Protein AF-A0A2K8NZ29-F1 (afdb_monomer)

Sequence (251 aa):
MYYEKIKKEIEILIDENKNYEALELISEELKMPYIPQEFENFLKLNKKKITKELELNNKVESKLDVEDIKNILLNPVDVWMQIFVIKSLENMNARNLIPEISNFLSNENVFPENKTFMLLMLSEQNIDFQFNVEKFGKNFKINPIDIKINNFEKIIESIKTITENTIGNDNPSLANVCLEYLTTYVLAIFPKFINDSQINSLIAAGITKANIAYGNNAKLENLQQVIKFDLDLAINFFNELDFLKFGETYD

Foldseek 3Di:
DVLVVLLVVLVVCVVVVVLVVSLVSLVVVVPDPDDDPVSVVSSVVSNVVSVVVVVVCVVVDVVQPPVNLLVCLQPVQDQVSLQVSLVVCLPPDCVVVVVSVLNNQAPPNHQLLSNLSNLQSCLVNVQQDWHWGDAPNDIDIDGSVVQPVVQLVVLLVVLLVVLCVQCCVPDVPLSVQLSVLLVLVSSRPPPDDDDPQLSQLLSLLSSQVSCVVVVHPDDSVVCCVRTPHDPVSSVVNNVVSVCRVDPDDDD

InterPro domains:
  IPR024503 Protein of unknown function DUF3196 [PF11428] (2-209)

pLDDT: mean 85.99, std 13.75, range [28.34, 98.12]

Solvent-accessible surface area (backbone atoms only — not comparable to full-atom values): 13991 Å² total; per-residue (Å²): 113,68,67,61,50,53,53,52,50,41,50,51,27,50,75,71,67,37,52,65,63,30,47,48,55,43,52,56,59,69,67,48,96,78,69,59,69,71,56,51,49,50,42,55,50,48,46,53,48,50,51,49,49,52,52,50,38,62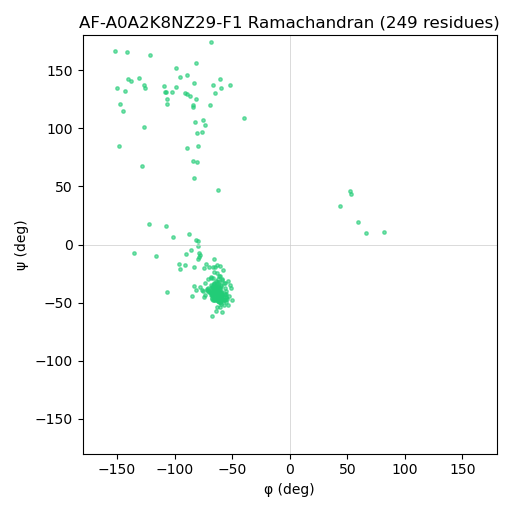,73,76,32,86,79,57,54,76,63,54,46,43,51,40,32,68,57,42,80,48,70,67,60,48,54,51,49,47,62,54,40,74,82,46,75,57,81,83,41,49,73,33,51,37,44,37,29,47,34,86,73,42,54,41,44,58,45,37,54,44,44,50,52,36,28,76,68,60,40,86,51,82,38,54,34,42,46,96,96,40,77,48,77,50,39,27,64,75,59,59,59,74,61,53,53,50,48,55,50,49,54,50,55,52,42,41,75,71,37,26,85,86,36,51,69,52,31,52,49,14,49,49,55,47,49,52,49,53,33,42,53,49,92,59,77,80,53,80,89,46,48,48,12,44,49,48,20,25,48,31,51,30,33,43,76,73,72,40,96,60,56,63,77,66,43,57,82,80,46,81,58,53,63,71,59,14,52,52,40,40,57,56,58,55,62,71,79,42,91,66,76,81,128

Nearest PDB structures (foldseek):
  7lbm-assembly1_O  TM=7.528E-01  e=9.095E-01  Homo sapiens
  5wh1-assembly1_A  TM=7.578E-01  e=1.050E+00  Homo sapiens
  8s52-assembly1_M  TM=6.920E-01  e=1.156E+00  Homo sapiens
  5iy7-assembly1_M  TM=5.852E-01  e=1.050E+00  Homo sapiens
  8iuh-assembly1_V  TM=6.076E-01  e=3.015E+00  Homo sapiens

Radius of gyration: 20.27 Å; Cα contacts (8 Å, |Δi|>4): 242; chains: 1; bounding box: 51×37×54 Å

Secondary structure (DSSP, 8-state):
-HHHHHHHHHHHHHHTT-HHHHHHHHHHHHTSS---HHHHHHHHHHHHHHHHHHHHHHHH---S-HHHHHHHHHS---HHHHHHHHHHHHTS-GGGGHHHHHHHHH-TTS-HHHHHHHHHHHHHTT----EEEEETTEEEEE-GGG--HHHHHHHHHHHHHHHIIIIITT-HHHHHHHHHHHHHHHHHHTTSPPPHHHHHHHHHHHHHHHHHHTT----HHHHTTTS---HHHHHHHHHHHHTTT------

Structure (mmCIF, N/CA/C/O backbone):
data_AF-A0A2K8NZ29-F1
#
_entry.id   AF-A0A2K8NZ29-F1
#
loop_
_atom_site.group_PDB
_atom_site.id
_atom_site.type_symbol
_atom_site.label_atom_id
_atom_site.label_alt_id
_atom_site.label_comp_id
_atom_site.label_asym_id
_atom_site.label_entity_id
_atom_site.label_seq_id
_atom_site.pdbx_PDB_ins_code
_atom_site.Cartn_x
_atom_site.Cartn_y
_atom_site.Cartn_z
_atom_site.occupancy
_atom_site.B_iso_or_equiv
_atom_site.auth_seq_id
_atom_site.auth_comp_id
_atom_site.auth_asym_id
_atom_site.auth_atom_id
_atom_site.pdbx_PDB_model_num
ATOM 1 N N . MET A 1 1 ? 30.312 21.306 3.082 1.00 73.31 1 MET A N 1
ATOM 2 C CA . MET A 1 1 ? 29.190 22.247 2.858 1.00 73.31 1 MET A CA 1
ATOM 3 C C . MET A 1 1 ? 27.851 21.523 2.738 1.00 73.31 1 MET A C 1
ATOM 5 O O . MET A 1 1 ? 26.967 21.891 3.489 1.00 73.31 1 MET A O 1
ATOM 9 N N . TYR A 1 2 ? 27.702 20.488 1.896 1.00 88.25 2 TYR A N 1
ATOM 10 C CA . TYR A 1 2 ? 26.456 19.696 1.818 1.00 88.25 2 TYR A CA 1
ATOM 11 C C . TYR A 1 2 ? 26.178 18.871 3.090 1.00 88.25 2 TYR A C 1
ATOM 13 O O . TYR A 1 2 ? 25.225 19.157 3.800 1.00 88.25 2 TYR A O 1
ATOM 21 N N . TYR A 1 3 ? 27.066 17.933 3.448 1.00 90.69 3 TYR A N 1
ATOM 22 C CA . TYR A 1 3 ? 26.852 17.048 4.606 1.00 90.69 3 TYR A CA 1
ATOM 23 C C . TYR A 1 3 ? 26.702 17.796 5.932 1.00 90.69 3 TYR A C 1
ATOM 25 O O . TYR A 1 3 ? 25.894 17.417 6.762 1.00 90.69 3 TYR A O 1
ATOM 33 N N . GLU A 1 4 ? 27.430 18.897 6.117 1.00 90.19 4 GLU A N 1
ATOM 34 C CA . GLU A 1 4 ? 27.292 19.747 7.308 1.00 90.19 4 GLU A CA 1
ATOM 35 C C . GLU A 1 4 ? 25.921 20.431 7.389 1.00 90.19 4 GLU A C 1
ATOM 37 O O . GLU A 1 4 ? 25.389 20.607 8.480 1.00 90.19 4 GLU A O 1
ATOM 42 N N . LYS A 1 5 ? 25.317 20.778 6.244 1.00 93.81 5 LYS A N 1
ATOM 43 C CA . LYS A 1 5 ? 23.950 21.305 6.208 1.00 93.81 5 LYS A CA 1
ATOM 44 C C . LYS A 1 5 ? 22.954 20.227 6.638 1.00 93.81 5 LYS A C 1
ATOM 46 O O . LYS A 1 5 ? 22.141 20.492 7.513 1.00 93.81 5 LYS A O 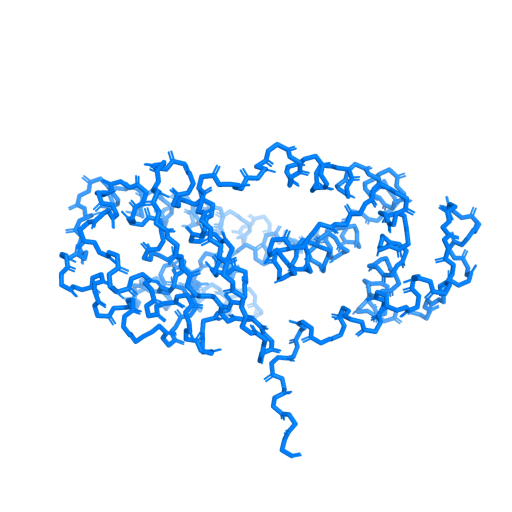1
ATOM 51 N N . ILE A 1 6 ? 23.079 19.022 6.080 1.00 94.44 6 ILE A N 1
ATOM 52 C CA . ILE A 1 6 ? 22.200 17.892 6.402 1.00 94.44 6 ILE A CA 1
ATOM 53 C C . ILE A 1 6 ? 22.350 17.461 7.864 1.00 94.44 6 ILE A C 1
ATOM 55 O O . ILE A 1 6 ? 21.352 17.242 8.538 1.00 94.44 6 ILE A O 1
ATOM 59 N N . LYS A 1 7 ? 23.578 17.405 8.400 1.00 95.12 7 LYS A N 1
ATOM 60 C CA . LYS A 1 7 ? 23.810 17.148 9.832 1.00 95.12 7 LYS A CA 1
ATOM 61 C C . LYS A 1 7 ? 23.054 18.145 10.701 1.00 95.12 7 LYS A C 1
ATOM 63 O O . LYS A 1 7 ? 22.335 17.729 11.599 1.00 95.12 7 LYS A O 1
ATOM 68 N N . LYS A 1 8 ? 23.184 19.440 10.398 1.00 95.31 8 LYS A N 1
ATOM 69 C CA . LYS A 1 8 ? 22.510 20.501 11.148 1.00 95.31 8 LYS A CA 1
ATOM 70 C C . LYS A 1 8 ? 20.988 20.398 11.045 1.00 95.31 8 LYS A C 1
ATOM 72 O O . LYS A 1 8 ? 20.297 20.661 12.015 1.00 95.31 8 LYS A O 1
ATOM 77 N N . GLU A 1 9 ? 20.469 20.033 9.881 1.00 95.56 9 GLU A N 1
ATOM 78 C CA . GLU A 1 9 ? 19.035 19.830 9.667 1.00 95.56 9 GLU A CA 1
ATOM 79 C C . GLU A 1 9 ? 18.510 18.638 10.473 1.00 95.56 9 GLU A C 1
ATOM 81 O O . GLU A 1 9 ? 17.527 18.779 11.191 1.00 95.56 9 GLU A O 1
ATOM 86 N N . ILE A 1 10 ? 19.229 17.512 10.465 1.00 94.19 10 ILE A N 1
ATOM 87 C CA . ILE A 1 10 ? 18.931 16.354 11.317 1.00 94.19 10 ILE A CA 1
ATOM 88 C C . ILE A 1 10 ? 18.966 16.743 12.799 1.00 94.19 10 ILE A C 1
ATOM 90 O O . ILE A 1 10 ? 18.074 16.361 13.546 1.00 94.19 10 ILE A O 1
ATOM 94 N N . GLU A 1 11 ? 19.971 17.505 13.234 1.00 94.88 11 GLU A N 1
ATOM 95 C CA . GLU A 1 11 ? 20.071 17.988 14.616 1.00 94.88 11 GLU A CA 1
ATOM 96 C C . GLU A 1 11 ? 18.888 18.889 14.991 1.00 94.88 11 GLU A C 1
ATOM 98 O O . GLU A 1 11 ? 18.288 18.672 16.036 1.00 94.88 11 GLU A O 1
ATOM 103 N N . ILE A 1 12 ? 18.493 19.824 14.118 1.00 93.69 12 ILE A N 1
ATOM 104 C CA . ILE A 1 12 ? 17.309 20.673 14.325 1.00 93.69 12 ILE A CA 1
ATOM 105 C C . ILE A 1 12 ? 16.044 19.819 14.443 1.00 93.69 12 ILE A C 1
ATOM 107 O O . ILE A 1 12 ? 15.262 20.021 15.364 1.00 93.69 12 ILE A O 1
ATOM 111 N N . LEU A 1 13 ? 15.847 18.848 13.547 1.00 87.81 13 LEU A N 1
ATOM 112 C CA . LEU A 1 13 ? 14.678 17.966 13.587 1.00 87.81 13 LEU A CA 1
ATOM 113 C C . LEU A 1 13 ? 14.640 17.138 14.879 1.00 87.81 13 LEU A C 1
ATOM 115 O O . LEU A 1 13 ? 13.576 16.985 15.475 1.00 87.81 13 LEU A O 1
ATOM 119 N N . ILE A 1 14 ? 15.790 16.643 15.346 1.00 86.81 14 ILE A N 1
ATOM 120 C CA . ILE A 1 14 ? 15.898 15.936 16.630 1.00 86.81 14 ILE A CA 1
ATOM 121 C C . ILE A 1 14 ? 15.5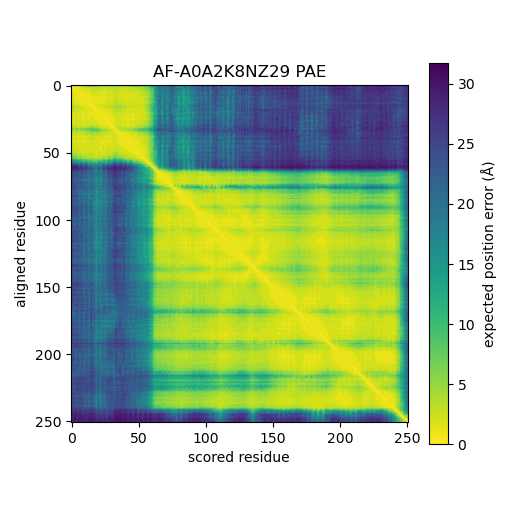70 16.882 17.794 1.00 86.81 14 ILE A C 1
ATOM 123 O O . ILE A 1 14 ? 14.776 16.521 18.661 1.00 86.81 14 ILE A O 1
ATOM 127 N N . ASP A 1 15 ? 16.136 18.090 17.809 1.00 87.69 15 ASP A N 1
ATOM 128 C CA . ASP A 1 15 ? 15.912 19.087 18.863 1.00 87.69 15 ASP A CA 1
ATOM 129 C C . ASP A 1 15 ? 14.445 19.563 18.909 1.00 87.69 15 ASP A C 1
ATOM 131 O O . ASP A 1 15 ? 13.911 19.854 19.981 1.00 87.69 15 ASP A O 1
ATOM 135 N N . GLU A 1 16 ? 13.763 19.588 17.761 1.00 83.31 16 GLU A N 1
ATOM 136 C CA . GLU A 1 16 ? 12.330 19.881 17.626 1.00 83.31 16 GLU A CA 1
ATOM 137 C C . GLU A 1 16 ? 11.418 18.669 17.918 1.00 83.31 16 GLU A C 1
ATOM 139 O O . GLU A 1 16 ? 10.200 18.775 17.781 1.00 83.31 16 GLU A O 1
ATOM 144 N N . ASN A 1 17 ? 11.967 17.521 18.340 1.00 77.19 17 ASN A N 1
ATOM 145 C CA . ASN A 1 17 ? 11.260 16.240 18.521 1.00 77.19 17 ASN A CA 1
ATOM 146 C C . ASN A 1 17 ? 10.580 15.684 17.250 1.00 77.19 17 ASN A C 1
ATOM 148 O O . ASN A 1 17 ? 9.734 14.790 17.329 1.00 77.19 17 ASN A O 1
ATOM 152 N N . LYS A 1 18 ? 10.981 16.135 16.060 1.00 76.19 18 LYS A N 1
ATOM 153 C CA . LYS A 1 18 ? 10.521 15.632 14.754 1.00 76.19 18 LYS A CA 1
ATOM 154 C C . LYS A 1 18 ? 11.301 14.386 14.342 1.00 76.19 18 LYS A C 1
ATOM 156 O O . LYS A 1 18 ? 11.943 14.305 13.296 1.00 76.19 18 LYS A O 1
ATOM 161 N N . ASN A 1 19 ? 11.240 13.379 15.207 1.00 79.38 19 ASN A N 1
ATOM 162 C CA . ASN A 1 19 ? 12.036 12.159 15.107 1.00 79.38 19 ASN A CA 1
ATOM 163 C C . ASN A 1 19 ? 11.764 11.348 13.828 1.00 79.38 19 ASN A C 1
ATOM 165 O O . ASN A 1 19 ? 12.677 10.717 13.301 1.00 79.38 19 ASN A O 1
ATOM 169 N N . TYR A 1 20 ? 10.533 11.364 13.310 1.00 73.75 20 TYR A N 1
ATOM 170 C CA . TYR A 1 20 ? 10.185 10.651 12.076 1.00 73.75 20 TYR A CA 1
ATOM 171 C C . TYR A 1 20 ? 10.727 11.347 10.822 1.00 73.75 20 TYR A C 1
ATOM 173 O O . TYR A 1 20 ? 11.358 10.678 10.008 1.00 73.75 20 TYR A O 1
ATOM 181 N N . GLU A 1 21 ? 10.590 12.673 10.719 1.00 75.62 21 GLU A N 1
ATOM 182 C CA . GLU A 1 21 ? 11.192 13.477 9.641 1.00 75.62 21 GLU A CA 1
ATOM 183 C C . GLU A 1 21 ? 12.723 13.325 9.637 1.00 75.62 21 GLU A C 1
ATOM 185 O O . GLU A 1 21 ? 13.343 13.111 8.596 1.00 75.62 21 GLU A O 1
ATOM 190 N N . ALA A 1 22 ? 13.344 13.327 10.824 1.00 83.12 22 ALA A N 1
ATOM 191 C CA . ALA A 1 22 ? 14.772 13.052 10.956 1.00 83.12 22 ALA A CA 1
ATOM 192 C C . ALA A 1 22 ? 15.137 11.646 10.444 1.00 83.12 22 ALA A C 1
ATOM 194 O O . ALA A 1 22 ? 16.144 11.476 9.758 1.00 83.12 22 ALA A O 1
ATOM 195 N N . LEU A 1 23 ? 14.334 10.621 10.759 1.00 79.75 23 LEU A N 1
ATOM 196 C CA . LEU A 1 23 ? 14.566 9.248 10.298 1.00 79.75 23 LEU A CA 1
ATOM 197 C C . LEU A 1 23 ? 14.377 9.074 8.790 1.00 79.75 23 LEU A C 1
ATOM 199 O O . LEU A 1 23 ? 15.089 8.253 8.199 1.00 79.75 23 LEU A O 1
ATOM 203 N N . GLU A 1 24 ? 13.436 9.797 8.190 1.00 74.25 24 GLU A N 1
ATOM 204 C CA . GLU A 1 24 ? 13.224 9.830 6.745 1.00 74.25 24 GLU A CA 1
ATOM 205 C C . GLU A 1 24 ? 14.449 10.418 6.053 1.00 74.25 24 GLU A C 1
ATOM 207 O O . GLU A 1 24 ? 15.110 9.696 5.306 1.00 74.25 24 GLU A O 1
ATOM 212 N N . LEU A 1 25 ? 14.846 11.640 6.424 1.00 87.25 25 LEU A N 1
ATOM 213 C CA . LEU A 1 25 ? 16.026 12.312 5.878 1.00 87.25 25 LEU A CA 1
ATOM 214 C C . LEU A 1 25 ? 17.299 11.464 6.049 1.00 87.25 25 LEU A C 1
ATOM 216 O O . LEU A 1 25 ? 18.087 11.293 5.120 1.00 87.25 25 LEU A O 1
ATOM 220 N N . ILE A 1 26 ? 17.483 10.845 7.222 1.00 89.00 26 ILE A N 1
ATOM 221 C CA . ILE A 1 26 ? 18.594 9.910 7.454 1.00 89.00 26 ILE A CA 1
ATOM 222 C C . ILE A 1 26 ? 18.517 8.699 6.513 1.00 89.00 26 ILE A C 1
ATOM 224 O O . ILE A 1 26 ? 19.543 8.215 6.031 1.00 89.00 26 ILE A O 1
ATOM 228 N N . SER A 1 27 ? 17.323 8.151 6.290 1.00 81.69 27 SER A N 1
ATOM 229 C CA . SER A 1 27 ? 17.144 6.959 5.461 1.00 81.69 27 SER A CA 1
ATOM 230 C C . SER A 1 27 ? 17.309 7.259 3.975 1.00 81.69 27 SER A C 1
ATOM 232 O O . SER A 1 27 ? 17.827 6.402 3.265 1.00 81.69 27 SER A O 1
ATOM 234 N N . GLU A 1 28 ? 16.926 8.446 3.513 1.00 85.81 28 GLU A N 1
ATOM 235 C CA . GLU A 1 28 ? 17.215 8.934 2.163 1.00 85.81 28 GLU A CA 1
ATOM 236 C C . GLU A 1 28 ? 18.722 9.053 1.928 1.00 85.81 28 GLU A C 1
ATOM 238 O O . GLU A 1 28 ? 19.250 8.472 0.981 1.00 85.81 28 GLU A O 1
ATOM 243 N N . GLU A 1 29 ? 19.446 9.695 2.846 1.00 91.06 29 GLU A N 1
ATOM 244 C CA . GLU A 1 29 ? 20.897 9.864 2.729 1.00 91.06 29 GLU A CA 1
ATOM 245 C C . GLU A 1 29 ? 21.657 8.530 2.806 1.00 91.06 29 GLU A C 1
ATOM 247 O O . GLU A 1 29 ? 22.646 8.330 2.105 1.00 91.06 29 GLU A O 1
ATOM 252 N N . LEU A 1 30 ? 21.179 7.565 3.600 1.00 87.94 30 LEU A N 1
ATOM 253 C CA . LEU A 1 30 ? 21.758 6.215 3.652 1.00 87.94 30 LEU A CA 1
ATOM 254 C C . LEU A 1 30 ? 21.503 5.382 2.384 1.00 87.94 30 LEU A C 1
ATOM 256 O O . LEU A 1 30 ? 22.208 4.396 2.173 1.00 87.94 30 LEU A O 1
ATOM 260 N N . LYS A 1 31 ? 20.513 5.739 1.553 1.00 86.69 31 LYS A N 1
ATOM 261 C CA . LYS A 1 31 ? 20.284 5.095 0.245 1.00 86.69 31 LYS A CA 1
ATOM 262 C C . LYS A 1 31 ? 21.255 5.601 -0.826 1.00 86.69 31 LYS A C 1
ATOM 264 O O . LYS A 1 31 ? 21.314 5.016 -1.909 1.00 86.69 31 LYS A O 1
ATOM 269 N N . MET A 1 32 ? 22.006 6.670 -0.554 1.00 86.06 32 MET A N 1
ATOM 270 C CA . MET A 1 32 ? 22.923 7.247 -1.530 1.00 86.06 32 MET A CA 1
ATOM 271 C C . MET A 1 32 ? 24.085 6.282 -1.837 1.00 86.06 32 MET A C 1
ATOM 273 O O . MET A 1 32 ? 24.664 5.710 -0.913 1.00 86.06 32 MET A O 1
ATOM 277 N N . PRO A 1 33 ? 24.492 6.119 -3.115 1.00 69.94 33 PRO A N 1
ATOM 278 C CA . PRO A 1 33 ? 25.511 5.136 -3.509 1.00 69.94 33 PRO A CA 1
ATOM 279 C C . PRO A 1 33 ? 26.896 5.385 -2.902 1.00 69.94 33 PRO A C 1
ATOM 281 O O . PRO A 1 33 ? 27.711 4.469 -2.806 1.00 69.94 33 PRO A O 1
ATOM 284 N N . TYR A 1 34 ? 27.186 6.637 -2.544 1.00 82.38 34 TYR A N 1
ATOM 285 C CA . TYR A 1 34 ? 28.464 7.048 -1.985 1.00 82.38 34 TYR A CA 1
ATOM 286 C C . TYR A 1 34 ? 28.264 8.154 -0.950 1.00 82.38 34 TYR A C 1
ATOM 288 O O . TYR A 1 34 ? 27.889 9.274 -1.297 1.00 82.38 34 TYR A O 1
ATOM 296 N N . ILE A 1 35 ? 28.577 7.850 0.309 1.00 88.06 35 ILE A N 1
ATOM 297 C CA . ILE A 1 35 ? 28.622 8.809 1.415 1.00 88.06 35 ILE A CA 1
ATOM 298 C C . ILE A 1 35 ? 29.940 8.652 2.187 1.00 88.06 35 ILE A C 1
ATOM 300 O O . ILE A 1 35 ? 30.437 7.533 2.330 1.00 88.06 35 ILE A O 1
ATOM 304 N N . PRO A 1 36 ? 30.551 9.743 2.686 1.00 92.31 36 PRO A N 1
ATOM 305 C CA . PRO A 1 36 ? 31.764 9.653 3.492 1.00 92.31 36 PRO A CA 1
ATOM 306 C C . PRO A 1 36 ? 31.545 8.838 4.771 1.00 92.31 36 PRO A C 1
ATOM 308 O O . PRO A 1 36 ? 30.526 9.005 5.439 1.00 92.31 36 PRO A O 1
ATOM 311 N N . GLN A 1 37 ? 32.541 8.043 5.172 1.00 88.62 37 GLN A N 1
ATOM 312 C CA . GLN A 1 37 ? 32.440 7.141 6.329 1.00 88.62 37 GLN A CA 1
ATOM 313 C C . GLN A 1 37 ? 32.036 7.854 7.628 1.00 88.62 37 GLN A C 1
ATOM 315 O O . GLN A 1 37 ? 31.241 7.338 8.408 1.00 88.62 37 GLN A O 1
ATOM 320 N N . GLU A 1 38 ? 32.571 9.051 7.876 1.00 89.69 38 GLU A N 1
ATOM 321 C CA . GLU A 1 38 ? 32.235 9.836 9.070 1.00 89.69 38 GLU A CA 1
ATOM 322 C C . GLU A 1 38 ? 30.776 10.303 9.066 1.00 89.69 38 GLU A C 1
ATOM 324 O O . GLU A 1 38 ? 30.124 10.318 10.110 1.00 89.69 38 GLU A O 1
ATOM 329 N N . PHE A 1 39 ? 30.247 10.649 7.889 1.00 93.75 39 PHE A N 1
ATOM 330 C CA . PHE A 1 39 ? 28.852 11.041 7.730 1.00 93.75 39 PHE A CA 1
ATOM 331 C C . PHE A 1 39 ? 27.925 9.829 7.844 1.00 93.75 39 PHE A C 1
ATOM 333 O O . PHE A 1 39 ? 26.955 9.877 8.591 1.00 93.75 39 PHE A O 1
ATOM 340 N N . GLU A 1 40 ? 28.274 8.705 7.218 1.00 91.94 40 GLU A N 1
ATOM 341 C CA . GLU A 1 40 ? 27.549 7.443 7.383 1.00 91.94 40 GLU A CA 1
ATOM 342 C C . GLU A 1 40 ? 27.478 7.016 8.857 1.00 91.94 40 GLU A C 1
ATOM 344 O O . GLU A 1 40 ? 26.420 6.619 9.348 1.00 91.94 40 GLU A O 1
ATOM 349 N N . ASN A 1 41 ? 28.589 7.134 9.589 1.00 91.88 41 ASN A N 1
ATOM 350 C CA . ASN A 1 41 ? 28.631 6.831 11.016 1.00 91.88 41 ASN A CA 1
ATOM 351 C C . ASN A 1 41 ? 27.709 7.762 11.811 1.00 91.88 41 ASN A C 1
ATOM 353 O O . ASN A 1 41 ? 26.963 7.283 12.664 1.00 91.88 41 ASN A O 1
ATOM 357 N N . PHE A 1 42 ? 27.711 9.064 11.511 1.00 94.62 42 PHE A N 1
ATOM 358 C CA . PHE A 1 42 ? 26.777 10.023 12.106 1.00 94.62 42 PHE A CA 1
ATOM 359 C C . PHE A 1 42 ? 25.314 9.626 11.851 1.00 94.62 42 PHE A C 1
ATOM 361 O O . PHE A 1 42 ? 24.521 9.577 12.792 1.00 94.62 42 PHE A O 1
ATOM 368 N N . LEU A 1 43 ? 24.965 9.279 10.609 1.00 92.56 43 LEU A N 1
ATOM 369 C CA . LEU A 1 43 ? 23.615 8.857 10.228 1.00 92.56 43 LEU A CA 1
ATOM 370 C C . LEU A 1 43 ? 23.195 7.578 10.961 1.00 92.56 43 LEU A C 1
ATOM 372 O O . LEU A 1 43 ? 22.128 7.534 11.569 1.00 92.56 43 LEU A O 1
ATOM 376 N N . LYS A 1 44 ? 24.047 6.544 10.975 1.00 89.75 44 LYS A N 1
ATOM 377 C CA . LYS A 1 44 ? 23.770 5.272 11.667 1.00 89.75 44 LYS A CA 1
ATOM 378 C C . LYS A 1 44 ? 23.626 5.453 13.178 1.00 89.75 44 LYS A C 1
ATOM 380 O O . LYS A 1 44 ? 22.757 4.825 13.784 1.00 89.75 44 LYS A O 1
ATOM 385 N N . LEU A 1 45 ? 24.459 6.297 13.788 1.00 92.62 45 LEU A N 1
ATOM 386 C CA . LEU A 1 45 ? 24.393 6.594 15.220 1.00 92.62 45 LEU A CA 1
ATOM 387 C C . LEU A 1 45 ? 23.099 7.324 15.579 1.00 92.62 45 LEU A C 1
ATOM 389 O O . LEU A 1 45 ? 22.417 6.893 16.508 1.00 92.62 45 LEU A O 1
ATOM 393 N N . ASN A 1 46 ? 22.732 8.366 14.830 1.00 89.19 46 ASN A N 1
ATOM 394 C CA . ASN A 1 46 ? 21.489 9.098 15.065 1.00 89.19 46 ASN A CA 1
ATOM 395 C C . ASN A 1 46 ? 20.262 8.239 14.771 1.00 89.19 46 ASN A C 1
ATOM 397 O O . ASN A 1 46 ? 19.370 8.187 15.607 1.00 89.19 46 ASN A O 1
ATOM 401 N N . LYS A 1 47 ? 20.259 7.454 13.686 1.00 85.88 47 LYS A N 1
ATOM 402 C CA . LYS A 1 47 ? 19.204 6.466 13.416 1.00 85.88 47 LYS A CA 1
ATOM 403 C C . LYS A 1 47 ? 19.015 5.533 14.603 1.00 85.88 47 LYS A C 1
ATOM 405 O O . LYS A 1 47 ? 17.916 5.415 15.119 1.00 85.88 47 LYS A O 1
ATOM 410 N N . LYS A 1 48 ? 20.097 4.922 15.098 1.00 84.19 48 LYS A N 1
ATOM 411 C CA . LYS A 1 48 ? 20.037 4.026 16.259 1.00 84.19 48 LYS A CA 1
ATOM 412 C C . LYS A 1 48 ? 19.560 4.744 17.524 1.00 84.19 48 LYS A C 1
ATOM 414 O O . LYS A 1 48 ? 18.814 4.148 18.295 1.00 84.19 48 LYS A O 1
ATOM 419 N N . LYS A 1 49 ? 19.999 5.985 17.757 1.00 86.50 49 LYS A N 1
ATOM 420 C CA . LYS A 1 49 ? 19.581 6.799 18.907 1.00 86.50 49 LYS A CA 1
ATOM 421 C C . LYS A 1 49 ? 18.084 7.088 18.840 1.00 86.50 49 LYS A C 1
ATOM 423 O O . LYS A 1 49 ? 17.388 6.721 19.777 1.00 86.50 49 LYS A O 1
ATOM 428 N N . ILE A 1 50 ? 17.609 7.642 17.726 1.00 82.81 50 ILE A N 1
ATOM 429 C CA . ILE A 1 50 ? 16.202 7.981 17.504 1.00 82.81 50 ILE A CA 1
ATOM 430 C C . ILE A 1 50 ? 15.340 6.721 17.549 1.00 82.81 50 ILE A C 1
ATOM 432 O O . ILE A 1 50 ? 14.338 6.703 18.243 1.00 82.81 50 ILE A O 1
ATOM 436 N N . THR A 1 51 ? 15.732 5.629 16.887 1.00 75.56 51 THR A N 1
ATOM 437 C CA . THR A 1 51 ? 14.976 4.367 16.946 1.00 75.56 51 THR A CA 1
ATOM 438 C C . THR A 1 51 ? 14.902 3.828 18.371 1.00 75.56 51 THR A C 1
ATOM 440 O O . THR A 1 51 ? 13.826 3.450 18.810 1.00 75.56 51 THR A O 1
ATOM 443 N N . LYS A 1 52 ? 16.004 3.845 19.130 1.00 76.69 52 LYS A N 1
ATOM 444 C CA . LYS A 1 52 ? 15.999 3.408 20.532 1.00 76.69 52 LYS A CA 1
ATOM 445 C C . LYS A 1 52 ? 15.163 4.333 21.417 1.00 76.69 52 LYS A C 1
ATOM 447 O O . LYS A 1 52 ? 14.524 3.858 22.345 1.00 76.69 52 LYS A O 1
ATOM 452 N N . GLU A 1 53 ? 15.193 5.634 21.160 1.00 74.38 53 GLU A N 1
ATOM 453 C CA . GLU A 1 53 ? 14.375 6.627 21.850 1.00 74.38 53 GLU A CA 1
ATOM 454 C C . GLU A 1 53 ? 12.898 6.422 21.536 1.00 74.38 53 GLU A C 1
ATOM 456 O O . GLU A 1 53 ? 12.117 6.313 22.462 1.00 74.38 53 GLU A O 1
ATOM 461 N N . LEU A 1 54 ? 12.529 6.213 20.273 1.00 69.25 54 LEU A N 1
ATOM 462 C CA . LEU A 1 54 ? 11.179 5.838 19.862 1.00 69.25 54 LEU A CA 1
ATOM 463 C C . LEU A 1 54 ? 10.753 4.478 20.424 1.00 69.25 54 LEU A C 1
ATOM 465 O O . LEU A 1 54 ? 9.601 4.322 20.779 1.00 69.25 54 LEU A O 1
ATOM 469 N N . GLU A 1 55 ? 11.640 3.492 20.547 1.00 64.56 55 GLU A N 1
ATOM 470 C CA . GLU A 1 55 ? 11.335 2.191 21.163 1.00 64.56 55 GLU A CA 1
ATOM 471 C C . GLU A 1 55 ? 11.176 2.279 22.687 1.00 64.56 55 GLU A C 1
ATOM 473 O O . GLU A 1 55 ? 10.332 1.594 23.267 1.00 64.56 55 GLU A O 1
ATOM 478 N N . LEU A 1 56 ? 12.002 3.091 23.351 1.00 58.81 56 LEU A N 1
ATOM 479 C CA . LEU A 1 56 ? 11.895 3.371 24.783 1.00 58.81 56 LEU A CA 1
ATOM 480 C C . LEU A 1 56 ? 10.656 4.211 25.069 1.00 58.81 56 LEU A C 1
ATOM 482 O O . LEU A 1 56 ? 9.944 3.904 26.017 1.00 58.81 56 LEU A O 1
ATOM 486 N N . ASN A 1 57 ? 10.368 5.187 24.215 1.00 52.12 57 ASN A N 1
ATOM 487 C CA . ASN A 1 57 ? 9.142 5.961 24.224 1.00 52.12 57 ASN A CA 1
ATOM 488 C C . ASN A 1 57 ? 7.961 5.037 23.947 1.00 52.12 57 ASN A C 1
ATOM 490 O O . ASN A 1 57 ? 7.112 4.963 24.796 1.00 52.12 57 ASN A O 1
ATOM 494 N N . ASN A 1 58 ? 7.958 4.161 22.946 1.00 49.19 58 ASN A N 1
ATOM 495 C CA . ASN A 1 58 ? 6.897 3.156 22.757 1.00 49.19 58 ASN A CA 1
ATOM 496 C C . ASN A 1 58 ? 6.711 2.205 23.963 1.00 49.19 58 ASN A C 1
ATOM 498 O O . ASN A 1 58 ? 5.656 1.593 24.117 1.00 49.19 58 ASN A O 1
ATOM 502 N N . LYS A 1 59 ? 7.726 2.048 24.828 1.00 44.56 59 LYS A N 1
ATOM 503 C CA . LYS A 1 59 ? 7.633 1.304 26.101 1.00 44.56 59 LYS A CA 1
ATOM 504 C C . LYS A 1 59 ? 7.230 2.168 27.308 1.00 44.56 59 LYS A C 1
ATOM 506 O O . LYS A 1 59 ? 6.848 1.602 28.329 1.00 44.56 59 LYS A O 1
ATOM 511 N N . VAL A 1 60 ? 7.339 3.494 27.218 1.00 40.72 60 VAL A N 1
ATOM 512 C CA . VAL A 1 60 ? 7.078 4.490 28.283 1.00 40.72 60 VAL A CA 1
ATOM 513 C C . VAL A 1 60 ? 5.896 5.431 27.929 1.00 40.72 60 VAL A C 1
ATOM 515 O O . VAL A 1 60 ? 5.396 6.154 28.783 1.00 40.72 60 VAL A O 1
ATOM 518 N N . GLU A 1 61 ? 5.405 5.383 26.693 1.00 41.16 61 GLU A N 1
ATOM 519 C CA . GLU A 1 61 ? 4.451 6.251 25.998 1.00 41.16 61 GLU A CA 1
ATOM 520 C C . GLU A 1 61 ? 3.652 5.367 25.003 1.00 41.16 61 GLU A C 1
ATOM 522 O O . GLU A 1 61 ? 4.233 4.776 24.106 1.00 41.16 61 GLU A O 1
ATOM 527 N N . SER A 1 62 ? 2.332 5.190 24.993 1.00 45.12 62 SER A N 1
ATOM 528 C CA . SER A 1 62 ? 1.224 5.738 25.777 1.00 45.12 62 SER A CA 1
ATOM 529 C C . SER A 1 62 ? 1.264 7.246 26.049 1.00 45.12 62 SER A C 1
ATOM 531 O O . SER A 1 62 ? 0.831 7.674 27.116 1.00 45.12 62 SER A O 1
ATOM 533 N N . LYS A 1 63 ? 1.798 8.060 25.127 1.00 47.97 63 LYS A N 1
ATOM 534 C CA . LYS A 1 63 ? 1.650 9.536 25.160 1.00 47.97 63 LYS A CA 1
ATOM 535 C C . LYS A 1 63 ? 0.712 10.095 24.092 1.00 47.97 63 LYS A C 1
ATOM 537 O O . LYS A 1 63 ? 0.704 11.294 23.857 1.00 47.97 63 LYS A O 1
ATOM 542 N N . LEU A 1 64 ? -0.100 9.244 23.484 1.00 56.62 64 LEU A N 1
ATOM 543 C CA . LEU A 1 64 ? -1.437 9.670 23.115 1.00 56.62 64 LEU A CA 1
ATOM 544 C C . LEU A 1 64 ? -2.354 8.975 24.097 1.00 56.62 64 LEU A C 1
ATOM 546 O O . LEU A 1 64 ? -2.316 7.743 24.218 1.00 56.62 64 LEU A O 1
ATOM 550 N N . ASP A 1 65 ? -3.121 9.754 24.843 1.00 70.06 65 ASP A N 1
ATOM 551 C CA . ASP A 1 65 ? -4.260 9.154 25.504 1.00 70.06 65 ASP A CA 1
ATOM 552 C C . ASP A 1 65 ? -5.303 8.751 24.442 1.00 70.06 65 ASP A C 1
ATOM 554 O O . ASP A 1 65 ? -5.152 8.967 23.233 1.00 70.06 65 ASP A O 1
ATOM 558 N N . VAL A 1 66 ? -6.363 8.079 24.877 1.00 77.25 66 VAL A N 1
ATOM 559 C CA . VAL A 1 66 ? -7.414 7.636 23.952 1.00 77.25 66 VAL A CA 1
ATOM 560 C C . VAL A 1 66 ? -8.070 8.831 23.244 1.00 77.25 66 VAL A C 1
ATOM 562 O O . VAL A 1 66 ? -8.552 8.676 22.125 1.00 77.25 66 VAL A O 1
ATOM 565 N N . GLU A 1 67 ? -8.081 10.011 23.860 1.00 77.62 67 GLU A N 1
ATOM 566 C CA . GLU A 1 67 ? -8.696 11.211 23.300 1.00 77.62 67 GLU A CA 1
ATOM 567 C C . GLU A 1 67 ? -7.835 11.818 22.189 1.00 77.62 67 GLU A C 1
ATOM 569 O O . GLU A 1 67 ? -8.352 12.177 21.132 1.00 77.62 67 GLU A O 1
ATOM 574 N N . ASP A 1 68 ? -6.517 11.838 22.362 1.00 78.19 68 ASP A N 1
ATOM 575 C CA . ASP A 1 68 ? -5.585 12.246 21.315 1.00 78.19 68 ASP A CA 1
ATOM 576 C C . ASP A 1 68 ? -5.710 11.354 20.065 1.00 78.19 68 ASP A C 1
ATOM 578 O O . ASP A 1 68 ? -5.776 11.848 18.936 1.00 78.19 68 ASP A O 1
ATOM 582 N N . ILE A 1 69 ? -5.828 10.034 20.259 1.00 82.88 69 ILE A N 1
ATOM 583 C CA . ILE A 1 69 ? -6.056 9.063 19.173 1.00 82.88 69 ILE A CA 1
ATOM 584 C C . ILE A 1 69 ? -7.353 9.376 18.426 1.00 82.88 69 ILE A C 1
ATOM 586 O O . ILE A 1 69 ? -7.364 9.423 17.193 1.00 82.88 69 ILE A O 1
ATOM 590 N N . LYS A 1 70 ? -8.445 9.623 19.154 1.00 84.44 70 LYS A N 1
ATOM 591 C CA . LYS A 1 70 ? -9.728 10.002 18.551 1.00 84.44 70 LYS A CA 1
ATOM 592 C C . LYS A 1 70 ? -9.611 11.286 17.745 1.00 84.44 70 LYS A C 1
ATOM 594 O O . LYS A 1 70 ? -10.091 11.336 16.617 1.00 84.44 70 LYS A O 1
ATOM 599 N N . ASN A 1 71 ? -8.942 12.299 18.288 1.00 80.06 71 ASN A N 1
ATOM 600 C CA . ASN A 1 71 ? -8.770 13.582 17.616 1.00 80.06 71 ASN A CA 1
ATOM 601 C C . ASN A 1 71 ? -8.040 13.437 16.276 1.00 80.06 71 ASN A C 1
ATOM 603 O O . ASN A 1 71 ? -8.466 14.043 15.290 1.00 80.06 71 ASN A O 1
ATOM 607 N N . ILE A 1 72 ? -7.003 12.596 16.216 1.00 80.88 72 ILE A N 1
ATOM 608 C CA . ILE A 1 72 ? -6.266 12.310 14.976 1.00 80.88 72 ILE A CA 1
ATOM 609 C C . ILE A 1 72 ? -7.139 11.538 13.980 1.00 80.88 72 ILE A C 1
ATOM 611 O O . ILE A 1 72 ? -7.161 11.876 12.800 1.00 80.88 72 ILE A O 1
ATOM 615 N N . LEU A 1 73 ? -7.892 10.530 14.434 1.00 85.56 73 LEU A N 1
ATOM 616 C CA . LEU A 1 73 ? -8.814 9.773 13.575 1.00 85.56 73 LEU A CA 1
ATOM 617 C C . LEU A 1 73 ? -9.938 10.654 12.999 1.00 85.56 73 LEU A C 1
ATOM 619 O O . LEU A 1 73 ? -10.404 10.435 11.877 1.00 85.56 73 LEU A O 1
ATOM 623 N N . LEU A 1 74 ? -10.366 11.666 13.757 1.00 83.69 74 LEU A N 1
ATOM 624 C CA . LEU A 1 74 ? -11.377 12.630 13.334 1.00 83.69 74 LEU A CA 1
ATOM 625 C C . LEU A 1 74 ? -10.816 13.691 12.377 1.00 83.69 74 LEU A C 1
ATOM 627 O O . LEU A 1 74 ? -11.498 14.060 11.421 1.00 83.69 74 LEU A O 1
ATOM 631 N N . ASN A 1 75 ? -9.570 14.129 12.592 1.00 78.31 75 ASN A N 1
ATOM 632 C CA . ASN A 1 75 ? -8.904 15.178 11.813 1.00 78.31 75 ASN A CA 1
ATOM 633 C C . ASN A 1 75 ? -7.519 14.729 11.299 1.00 78.31 75 ASN A C 1
ATOM 635 O O . ASN A 1 75 ? -6.489 15.256 11.730 1.00 78.31 75 ASN A O 1
ATOM 639 N N . PRO A 1 76 ? -7.467 13.763 10.371 1.00 69.00 76 PRO A N 1
ATOM 640 C CA . PRO A 1 76 ? -6.223 13.169 9.896 1.00 69.00 76 PRO A CA 1
ATOM 641 C C . PRO A 1 76 ? -5.537 14.057 8.846 1.00 69.00 76 PRO A C 1
ATOM 643 O O . PRO A 1 76 ? -5.528 13.739 7.662 1.00 69.00 76 PRO A O 1
ATOM 646 N N . VAL A 1 77 ? -4.978 15.192 9.268 1.00 65.94 77 VAL A N 1
ATOM 647 C CA . VAL A 1 77 ? -4.357 16.172 8.353 1.00 65.94 77 VAL A CA 1
ATOM 648 C C . VAL A 1 77 ? -2.916 15.797 7.994 1.00 65.94 77 VAL A C 1
ATOM 650 O O . VAL A 1 77 ? -2.489 16.002 6.863 1.00 65.94 77 VAL A O 1
ATOM 653 N N . ASP A 1 78 ? -2.172 15.230 8.943 1.00 74.19 78 ASP A N 1
ATOM 654 C CA . ASP A 1 78 ? -0.756 14.903 8.772 1.00 74.19 78 ASP A CA 1
ATOM 655 C C . ASP A 1 78 ? -0.536 13.404 8.506 1.00 74.19 78 ASP A C 1
ATOM 657 O O . ASP A 1 78 ? -1.051 12.547 9.229 1.00 74.19 78 ASP A O 1
ATOM 661 N N . VAL A 1 79 ? 0.247 13.084 7.471 1.00 71.06 79 VAL A N 1
ATOM 662 C CA . VAL A 1 79 ? 0.499 11.702 7.015 1.00 71.06 79 VAL A CA 1
ATOM 663 C C . VAL A 1 79 ? 1.220 10.875 8.074 1.00 71.06 79 VAL A C 1
ATOM 665 O O . VAL A 1 79 ? 0.899 9.700 8.270 1.00 71.06 79 VAL A O 1
ATOM 668 N N . TRP A 1 80 ? 2.166 11.478 8.792 1.00 72.31 80 TRP A N 1
ATOM 669 C CA . TRP A 1 80 ? 2.907 10.792 9.845 1.00 72.31 80 TRP A CA 1
ATOM 670 C C . TRP A 1 80 ? 2.005 10.475 11.029 1.00 72.31 80 TRP A C 1
ATOM 672 O O . TRP A 1 80 ? 2.040 9.357 11.544 1.00 72.31 80 TRP A O 1
ATOM 682 N N . MET A 1 81 ? 1.129 11.407 11.400 1.00 75.62 81 MET A N 1
ATOM 683 C CA . MET A 1 81 ? 0.117 11.200 12.4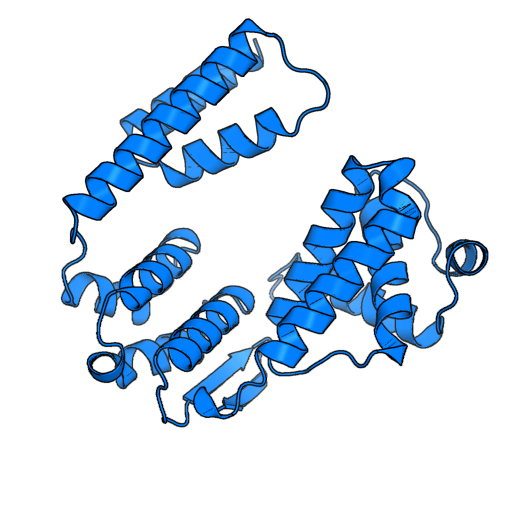32 1.00 75.62 81 MET A CA 1
ATOM 684 C C . MET A 1 81 ? -0.894 10.115 12.037 1.00 75.62 81 MET A C 1
ATOM 686 O O . MET A 1 81 ? -1.277 9.310 12.889 1.00 75.62 81 MET A O 1
ATOM 690 N N . GLN A 1 82 ? -1.269 10.017 10.755 1.00 83.50 82 GLN A N 1
ATOM 691 C CA . GLN A 1 82 ? -2.101 8.917 10.244 1.00 83.50 82 GLN A CA 1
ATOM 692 C C . GLN A 1 82 ? -1.424 7.548 10.443 1.00 83.50 82 GLN A C 1
ATOM 694 O O . GLN A 1 82 ? -2.047 6.613 10.943 1.00 83.50 82 GLN A O 1
ATOM 699 N N . ILE A 1 83 ? -0.141 7.413 10.098 1.00 82.50 83 ILE A N 1
ATOM 700 C CA . ILE A 1 83 ? 0.598 6.153 10.291 1.00 82.50 83 ILE A CA 1
ATOM 701 C C . ILE A 1 83 ? 0.781 5.852 11.784 1.00 82.50 83 ILE A C 1
ATOM 703 O O . ILE A 1 83 ? 0.636 4.707 12.222 1.00 82.50 83 ILE A O 1
ATOM 707 N N . PHE A 1 84 ? 1.089 6.874 12.580 1.00 81.06 84 PHE A N 1
ATOM 708 C CA . PHE A 1 84 ? 1.312 6.735 14.014 1.00 81.06 84 PHE A CA 1
ATOM 709 C C . PHE A 1 84 ? 0.057 6.262 14.756 1.00 81.06 84 PHE A C 1
ATOM 711 O O . PHE A 1 84 ? 0.144 5.382 15.619 1.00 81.06 84 PHE A O 1
ATOM 718 N N . VAL A 1 85 ? -1.121 6.785 14.396 1.00 85.00 85 VAL A N 1
ATOM 719 C CA . VAL A 1 85 ? -2.376 6.368 15.032 1.00 85.00 85 VAL A CA 1
ATOM 720 C C . VAL A 1 85 ? -2.734 4.923 14.680 1.00 85.00 85 VAL A C 1
ATOM 722 O O . VAL A 1 85 ? -3.149 4.176 15.561 1.00 85.00 85 VAL A O 1
ATOM 725 N N . ILE A 1 86 ? -2.478 4.481 13.442 1.00 90.12 86 ILE A N 1
ATOM 726 C CA . ILE A 1 86 ? -2.690 3.083 13.027 1.00 90.12 86 ILE A CA 1
ATOM 727 C C . ILE A 1 86 ? -1.830 2.131 13.867 1.00 90.12 86 ILE A C 1
ATOM 729 O O . ILE A 1 86 ? -2.356 1.183 14.443 1.00 90.12 86 ILE A O 1
ATOM 733 N N . LYS A 1 87 ? -0.531 2.422 14.016 1.00 86.12 87 LYS A N 1
ATOM 734 C CA . LYS A 1 87 ? 0.378 1.613 14.850 1.00 86.12 87 LYS A CA 1
ATOM 735 C C . LYS A 1 87 ? -0.027 1.595 16.321 1.00 86.12 87 LYS A C 1
ATOM 737 O O . LYS A 1 87 ? 0.117 0.586 17.005 1.00 86.12 87 LYS A O 1
ATOM 742 N N . SER A 1 88 ? -0.543 2.714 16.825 1.00 84.19 88 SER A N 1
ATOM 743 C CA . SER A 1 88 ? -1.039 2.790 18.203 1.00 84.19 88 SER A CA 1
ATOM 744 C C . SER A 1 88 ? -2.250 1.874 18.409 1.00 84.19 88 SER A C 1
ATOM 746 O O . SER A 1 88 ? -2.356 1.217 19.446 1.00 84.19 88 SER A O 1
ATOM 748 N N . LEU A 1 89 ? -3.128 1.770 17.404 1.00 88.81 89 LEU A N 1
ATOM 749 C CA . LEU A 1 89 ? -4.305 0.905 17.445 1.00 88.81 89 LEU A CA 1
ATOM 750 C C . LEU A 1 89 ? -3.965 -0.588 17.466 1.00 88.81 89 LEU A C 1
ATOM 752 O O . LEU A 1 89 ? -4.721 -1.330 18.083 1.00 88.81 89 LEU A O 1
ATOM 756 N N . GLU A 1 90 ? -2.839 -1.028 16.888 1.00 84.88 90 GLU A N 1
ATOM 757 C CA . GLU A 1 90 ? -2.390 -2.437 16.923 1.00 84.88 90 GLU A CA 1
ATOM 758 C C . GLU A 1 90 ? -2.320 -3.003 18.353 1.00 84.88 90 GLU A C 1
ATOM 760 O O . GLU A 1 90 ? -2.588 -4.182 18.575 1.00 84.88 90 GLU A O 1
ATOM 765 N N . ASN A 1 91 ? -2.012 -2.151 19.337 1.00 81.19 91 ASN A N 1
ATOM 766 C CA . ASN A 1 91 ? -1.880 -2.524 20.748 1.00 81.19 91 ASN A CA 1
ATOM 767 C C . ASN A 1 91 ? -3.111 -2.151 21.599 1.00 81.19 91 ASN A C 1
ATOM 769 O O . ASN A 1 91 ? -3.086 -2.284 22.824 1.00 81.19 91 ASN A O 1
ATOM 773 N N . MET A 1 92 ? -4.189 -1.673 20.972 1.00 85.19 92 MET A N 1
ATOM 774 C CA . MET A 1 92 ? -5.430 -1.259 21.627 1.00 85.19 92 MET A CA 1
ATOM 775 C C . MET A 1 92 ? -6.627 -2.060 21.113 1.00 85.19 92 MET A C 1
ATOM 777 O O . MET A 1 92 ? -6.588 -2.680 20.058 1.00 85.19 92 MET A O 1
ATOM 781 N N . ASN A 1 93 ? -7.737 -2.025 21.853 1.00 86.06 93 ASN A N 1
ATOM 782 C CA . ASN A 1 93 ? -8.989 -2.609 21.380 1.00 86.06 93 ASN A CA 1
ATOM 783 C C . ASN A 1 93 ? -9.695 -1.644 20.414 1.00 86.06 93 ASN A C 1
ATOM 785 O O . ASN A 1 93 ? -10.456 -0.773 20.852 1.00 86.06 93 ASN A O 1
ATOM 789 N N . ALA A 1 94 ? -9.487 -1.831 19.107 1.00 92.62 94 ALA A N 1
ATOM 790 C CA . ALA A 1 94 ? -10.064 -0.978 18.065 1.00 92.62 94 ALA A CA 1
ATOM 791 C C . ALA A 1 94 ? -11.609 -0.963 18.058 1.00 92.62 94 ALA A C 1
ATOM 793 O O . ALA A 1 94 ? -12.213 -0.018 17.551 1.00 92.62 94 ALA A O 1
ATOM 794 N N . ARG A 1 95 ? -12.281 -1.951 18.680 1.00 94.38 95 ARG A N 1
ATOM 795 C CA . ARG A 1 95 ? -13.758 -2.007 18.772 1.00 94.38 95 ARG A CA 1
ATOM 796 C C . ARG A 1 95 ? -14.357 -0.787 19.470 1.00 94.38 95 ARG A C 1
ATOM 798 O O . ARG A 1 95 ? -15.480 -0.403 19.163 1.00 94.38 95 ARG A O 1
ATOM 805 N N . ASN A 1 96 ? -13.611 -0.178 20.390 1.00 92.19 96 ASN A N 1
ATOM 806 C CA . ASN A 1 96 ? -14.061 1.001 21.130 1.00 92.19 96 ASN A CA 1
ATOM 807 C C . ASN A 1 96 ? -13.974 2.299 20.311 1.00 92.19 96 ASN A C 1
ATOM 809 O O . ASN A 1 96 ? -14.464 3.323 20.775 1.00 92.19 96 ASN A O 1
ATOM 813 N N . LEU A 1 97 ? -13.346 2.254 19.132 1.00 94.94 97 LEU A N 1
ATOM 814 C CA . LEU A 1 97 ? -13.056 3.409 18.280 1.00 94.94 97 LEU A CA 1
ATOM 815 C C . LEU A 1 97 ? -13.660 3.258 16.874 1.00 94.94 97 LEU A C 1
ATOM 817 O O . LEU A 1 97 ? -13.244 3.925 15.932 1.00 94.94 97 LEU A O 1
ATOM 821 N N . ILE A 1 98 ? -14.635 2.355 16.704 1.00 96.50 98 ILE A N 1
ATOM 822 C CA . ILE A 1 98 ? -15.302 2.119 15.412 1.00 96.50 98 ILE A CA 1
ATOM 823 C C . ILE A 1 98 ? -15.848 3.414 14.782 1.00 96.50 98 ILE A C 1
ATOM 825 O O . ILE A 1 98 ? -15.656 3.580 13.573 1.00 96.50 98 ILE A O 1
ATOM 829 N N . PRO A 1 99 ? -16.513 4.331 15.517 1.00 96.31 99 PRO A N 1
ATOM 830 C CA . PRO A 1 99 ? -16.993 5.585 14.933 1.00 96.31 99 PRO A CA 1
ATOM 831 C C . PRO A 1 99 ? -15.866 6.445 14.348 1.00 96.31 99 PRO A C 1
ATOM 833 O O . PRO A 1 99 ? -15.967 6.916 13.216 1.00 96.31 99 PRO A O 1
ATOM 836 N N . GLU A 1 100 ? -14.771 6.606 15.084 1.00 96.00 100 GLU A N 1
ATOM 837 C CA . GLU A 1 100 ? -13.627 7.427 14.694 1.00 96.00 100 GLU A CA 1
ATOM 838 C C . GLU A 1 100 ? -12.843 6.784 13.542 1.00 96.00 100 GLU A C 1
ATOM 840 O O . GLU A 1 100 ? -12.473 7.454 12.580 1.00 96.00 100 GLU A O 1
ATOM 845 N N . ILE A 1 101 ? -12.678 5.462 13.574 1.00 97.19 101 ILE A N 1
ATOM 846 C CA . ILE A 1 101 ? -12.077 4.685 12.483 1.00 97.19 101 ILE A CA 1
ATOM 847 C C . ILE A 1 101 ? -12.946 4.751 11.218 1.00 97.19 101 ILE A C 1
ATOM 849 O O . ILE A 1 101 ? -12.419 4.840 10.110 1.00 97.19 101 ILE A O 1
ATOM 853 N N . SER A 1 102 ? -14.276 4.755 11.358 1.00 97.19 102 SER A N 1
ATOM 854 C CA . SER A 1 102 ? -15.183 4.931 10.216 1.00 97.19 102 SER A CA 1
ATOM 855 C C . SER A 1 102 ? -14.976 6.290 9.557 1.00 97.19 102 SER A C 1
ATOM 857 O O . SER A 1 102 ? -14.873 6.350 8.334 1.00 97.19 102 SER A O 1
ATOM 859 N N . ASN A 1 103 ? -14.842 7.355 10.357 1.00 95.25 103 ASN A N 1
ATOM 860 C CA . ASN A 1 103 ? -14.514 8.684 9.848 1.00 95.25 103 ASN A CA 1
ATOM 861 C C . ASN A 1 103 ? -13.167 8.687 9.113 1.00 95.25 103 ASN A C 1
ATOM 863 O O . ASN A 1 103 ? -13.089 9.185 7.995 1.00 95.25 103 ASN A O 1
ATOM 867 N N . PHE A 1 104 ? -12.133 8.072 9.694 1.00 95.44 104 PHE A N 1
ATOM 868 C CA . PHE A 1 104 ? -10.816 7.945 9.067 1.00 95.44 104 PHE A CA 1
ATOM 869 C C . PHE A 1 104 ? -10.892 7.270 7.685 1.00 95.44 104 PHE A C 1
ATOM 871 O O . PHE A 1 104 ? -10.327 7.754 6.706 1.00 95.44 104 PHE A O 1
ATOM 878 N N . LEU A 1 105 ? -11.637 6.168 7.569 1.00 96.56 105 LEU A N 1
ATOM 879 C CA . LEU A 1 105 ? -11.767 5.421 6.316 1.00 96.56 105 LEU A CA 1
ATOM 880 C C . LEU A 1 105 ? -12.597 6.157 5.248 1.00 96.56 105 LEU A C 1
ATOM 882 O O . LEU A 1 105 ? -12.328 6.005 4.051 1.00 96.56 105 LEU A O 1
ATOM 886 N N . SER A 1 106 ? -13.565 6.984 5.646 1.00 95.00 106 SER A N 1
ATOM 887 C CA . SER A 1 106 ? -14.369 7.790 4.719 1.00 95.00 106 SER A CA 1
ATOM 888 C C . SER A 1 106 ? -13.792 9.176 4.418 1.00 95.00 106 SER A C 1
ATOM 890 O O . SER A 1 106 ? -14.331 9.860 3.566 1.00 95.00 106 SER A O 1
ATOM 892 N N . ASN A 1 107 ? -12.735 9.624 5.099 1.00 91.75 107 ASN A N 1
ATOM 893 C CA . ASN A 1 107 ? -12.212 10.984 4.937 1.00 91.75 107 ASN A CA 1
ATOM 894 C C . ASN A 1 107 ? -11.307 11.107 3.700 1.00 91.75 107 ASN A C 1
ATOM 896 O O . ASN A 1 107 ? -10.326 10.373 3.577 1.00 91.75 107 ASN A O 1
ATOM 900 N N . GLU A 1 108 ? -11.613 12.041 2.802 1.00 88.12 108 GLU A N 1
ATOM 901 C CA . GLU A 1 108 ? -10.882 12.278 1.545 1.00 88.12 108 GLU A CA 1
ATOM 902 C C . GLU A 1 108 ? -9.412 12.687 1.766 1.00 88.12 108 GLU A C 1
ATOM 904 O O . GLU A 1 108 ? -8.556 12.386 0.941 1.00 88.12 108 GLU A O 1
ATOM 909 N N . ASN A 1 109 ? -9.096 13.303 2.914 1.00 85.56 109 ASN A N 1
ATOM 910 C CA . ASN A 1 109 ? -7.741 13.752 3.268 1.00 85.56 109 ASN A CA 1
ATOM 911 C C . ASN A 1 109 ? -6.831 12.618 3.773 1.00 85.56 109 ASN A C 1
ATOM 913 O O . ASN A 1 109 ? -5.638 12.819 4.008 1.00 85.56 109 ASN A O 1
ATOM 917 N N . VAL A 1 110 ? -7.381 11.420 3.981 1.00 89.19 110 VAL A N 1
ATOM 918 C CA . VAL A 1 110 ? -6.590 10.253 4.376 1.00 89.19 110 VAL A CA 1
ATOM 919 C C . VAL A 1 110 ? -6.042 9.571 3.138 1.00 89.19 110 VAL A C 1
ATOM 921 O O . VAL A 1 110 ? -6.793 9.177 2.243 1.00 89.19 110 VAL A O 1
ATOM 924 N N . PHE A 1 111 ? -4.730 9.349 3.144 1.00 87.38 111 PHE A N 1
ATOM 925 C CA . PHE A 1 111 ? -4.042 8.695 2.042 1.00 87.38 111 PHE A CA 1
ATOM 926 C C . PHE A 1 111 ? -4.601 7.279 1.807 1.00 87.38 111 PHE A C 1
ATOM 928 O O . PHE A 1 111 ? -4.799 6.525 2.771 1.00 87.38 111 PHE A O 1
ATOM 935 N N . PRO A 1 112 ? -4.875 6.883 0.549 1.00 91.00 112 PRO A N 1
ATOM 936 C CA . PRO A 1 112 ? -5.422 5.566 0.216 1.00 91.00 112 PRO A CA 1
ATOM 937 C C . PRO A 1 112 ? -4.642 4.387 0.817 1.00 91.00 112 PRO A C 1
ATOM 939 O O . PRO A 1 112 ? -5.244 3.387 1.217 1.00 91.00 112 PRO A O 1
ATOM 942 N N . GLU A 1 113 ? -3.322 4.512 0.917 1.00 90.75 113 GLU A N 1
ATOM 943 C CA . GLU A 1 113 ? -2.403 3.541 1.508 1.00 90.75 113 GLU A CA 1
ATOM 944 C C . GLU A 1 113 ? -2.628 3.416 3.017 1.00 90.75 113 GLU A C 1
ATOM 946 O O . GLU A 1 113 ? -2.742 2.307 3.538 1.00 90.75 113 GLU A O 1
ATOM 951 N N . ASN A 1 114 ? -2.805 4.541 3.712 1.00 92.19 114 ASN A N 1
ATOM 952 C CA . ASN A 1 114 ? -3.094 4.563 5.146 1.00 92.19 114 ASN A CA 1
ATOM 953 C C . ASN A 1 114 ? -4.462 3.946 5.457 1.00 92.19 114 ASN A C 1
ATOM 955 O O . ASN A 1 114 ? -4.608 3.230 6.449 1.00 92.19 114 ASN A O 1
ATOM 959 N N . LYS A 1 115 ? -5.453 4.114 4.572 1.00 95.25 115 LYS A N 1
ATOM 960 C CA . LYS A 1 115 ? -6.725 3.377 4.677 1.00 95.25 115 LYS A CA 1
ATOM 961 C C . LYS A 1 115 ? -6.516 1.872 4.536 1.00 95.25 115 LYS A C 1
ATOM 963 O O . LYS A 1 115 ? -7.153 1.105 5.249 1.00 95.25 115 LYS A O 1
ATOM 968 N N . THR A 1 116 ? -5.620 1.434 3.651 1.00 95.19 116 THR A N 1
ATOM 969 C CA . THR A 1 116 ? -5.268 0.011 3.531 1.00 95.19 116 THR A CA 1
ATOM 970 C C . THR A 1 116 ? -4.598 -0.511 4.790 1.00 95.19 116 THR A C 1
ATOM 972 O O . THR A 1 116 ? -5.024 -1.545 5.294 1.00 95.19 116 THR A O 1
ATOM 975 N N . PHE A 1 117 ? -3.620 0.206 5.345 1.00 94.44 117 PHE A N 1
ATOM 976 C CA . PHE A 1 117 ? -2.977 -0.198 6.598 1.00 94.44 117 PHE A CA 1
ATOM 977 C C . PHE A 1 117 ? -3.975 -0.287 7.757 1.00 94.44 117 PHE A C 1
ATOM 979 O O . PHE A 1 117 ? -3.972 -1.277 8.484 1.00 94.44 117 PHE A O 1
ATOM 986 N N . MET A 1 118 ? -4.894 0.677 7.870 1.00 96.56 118 MET A N 1
ATOM 987 C CA . MET A 1 118 ? -5.993 0.613 8.837 1.00 96.56 118 MET A CA 1
ATOM 988 C C . MET A 1 118 ? -6.846 -0.650 8.637 1.00 96.56 118 MET A C 1
ATOM 990 O O . MET A 1 118 ? -7.112 -1.370 9.593 1.00 96.56 118 MET A O 1
ATOM 994 N N . LEU A 1 119 ? -7.250 -0.960 7.401 1.00 96.81 119 LEU A N 1
ATOM 995 C CA . LEU A 1 119 ? -8.053 -2.151 7.094 1.00 96.81 119 LEU A CA 1
ATOM 996 C C . LEU A 1 119 ? -7.329 -3.467 7.418 1.00 96.81 119 LEU A C 1
ATOM 998 O O . LEU A 1 119 ? -7.962 -4.388 7.934 1.00 96.81 119 LEU A O 1
ATOM 1002 N N . LEU A 1 120 ? -6.026 -3.555 7.140 1.00 94.88 120 LEU A N 1
ATOM 1003 C CA . LEU A 1 120 ? -5.213 -4.726 7.478 1.00 94.88 120 LEU A CA 1
ATOM 1004 C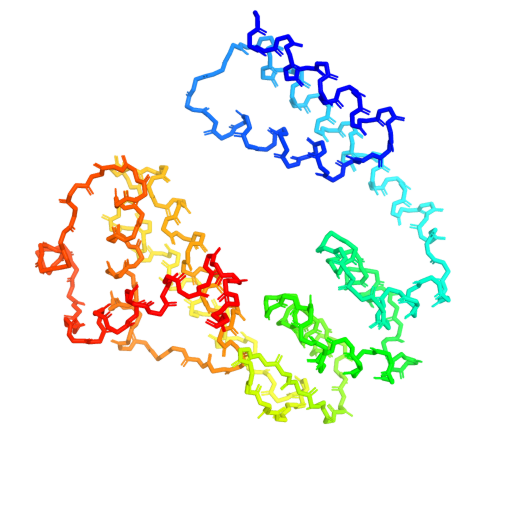 C . LEU A 1 120 ? -5.115 -4.908 8.999 1.00 94.88 120 LEU A C 1
ATOM 1006 O O . LEU A 1 120 ? -5.423 -5.989 9.491 1.00 94.88 120 LEU A O 1
ATOM 1010 N N . MET A 1 121 ? -4.821 -3.840 9.745 1.00 95.06 121 MET A N 1
ATOM 1011 C CA . MET A 1 121 ? -4.789 -3.865 11.214 1.00 95.06 121 MET A CA 1
ATOM 1012 C C . MET A 1 121 ? -6.143 -4.294 11.812 1.00 95.06 121 MET A C 1
ATOM 1014 O O . MET A 1 121 ? -6.206 -5.141 12.705 1.00 95.06 121 MET A O 1
ATOM 1018 N N . LEU A 1 122 ? -7.259 -3.781 11.280 1.00 97.00 122 LEU A N 1
ATOM 1019 C CA . LEU A 1 122 ? -8.603 -4.193 11.706 1.00 97.00 122 LEU A CA 1
ATOM 1020 C C . LEU A 1 122 ? -8.877 -5.678 11.422 1.00 97.00 122 LEU A C 1
ATOM 1022 O O . LEU A 1 122 ? -9.550 -6.346 12.213 1.00 97.00 122 LEU A O 1
ATOM 1026 N N . SER A 1 123 ? -8.365 -6.197 10.303 1.00 95.44 123 SER A N 1
ATOM 1027 C CA . SER A 1 123 ? -8.468 -7.616 9.958 1.00 95.44 123 SER A CA 1
ATOM 1028 C C . SER A 1 123 ? -7.674 -8.482 10.934 1.00 95.44 123 SER A C 1
ATOM 1030 O O . SER A 1 123 ? -8.187 -9.507 11.377 1.00 95.44 123 SER A O 1
ATOM 1032 N N . GLU A 1 124 ? -6.463 -8.070 11.316 1.00 93.94 124 GLU A N 1
ATOM 1033 C CA . GLU A 1 124 ? -5.639 -8.772 12.312 1.00 93.94 124 GLU A CA 1
ATOM 1034 C C . GLU A 1 124 ? -6.338 -8.853 13.679 1.00 93.94 124 GLU A C 1
ATOM 1036 O O . GLU A 1 124 ? -6.310 -9.891 14.344 1.00 93.94 124 GLU A O 1
ATOM 1041 N N . GLN A 1 125 ? -7.060 -7.798 14.071 1.00 94.50 125 GLN A N 1
ATOM 1042 C CA . GLN A 1 125 ? -7.880 -7.781 15.290 1.00 94.50 125 GLN A CA 1
ATOM 1043 C C . GLN A 1 125 ? -9.243 -8.488 15.155 1.00 94.50 125 GLN A C 1
ATOM 1045 O O . GLN A 1 125 ? -10.027 -8.507 16.112 1.00 94.50 125 GLN A O 1
ATOM 1050 N N . ASN A 1 126 ? -9.543 -9.096 14.001 1.00 95.56 126 ASN A N 1
ATOM 1051 C CA . ASN A 1 126 ? -10.819 -9.759 13.708 1.00 95.56 126 ASN A CA 1
ATOM 1052 C C . ASN A 1 126 ? -12.031 -8.846 13.981 1.00 95.56 126 ASN A C 1
ATOM 1054 O O . ASN A 1 126 ? -12.998 -9.233 14.654 1.00 95.56 126 ASN A O 1
ATOM 1058 N N . ILE A 1 127 ? -11.953 -7.597 13.516 1.00 97.19 127 ILE A N 1
ATOM 1059 C CA . ILE A 1 127 ? -13.056 -6.641 13.611 1.00 97.19 127 ILE A CA 1
ATOM 1060 C C . ILE A 1 127 ? -14.115 -7.001 12.569 1.00 97.19 127 ILE A C 1
ATOM 1062 O O . ILE A 1 127 ? -13.931 -6.780 11.377 1.00 97.19 127 ILE A O 1
ATOM 1066 N N . ASP A 1 128 ? -15.233 -7.541 13.047 1.00 97.56 128 ASP A N 1
ATOM 1067 C CA . ASP A 1 128 ? -16.419 -7.840 12.244 1.00 97.56 128 ASP A CA 1
ATOM 1068 C C . ASP A 1 128 ? -17.352 -6.621 12.227 1.00 97.56 128 ASP A C 1
ATOM 1070 O O . ASP A 1 128 ? -18.248 -6.474 13.063 1.00 97.56 128 ASP A O 1
ATOM 1074 N N . PHE A 1 129 ? -17.061 -5.681 11.328 1.00 98.00 129 PHE A N 1
ATOM 1075 C CA . PHE A 1 129 ? -17.847 -4.466 11.139 1.00 98.00 129 PHE A CA 1
ATOM 1076 C C . PHE A 1 129 ? -17.765 -3.992 9.688 1.00 98.00 129 PHE A C 1
ATOM 1078 O O . PHE A 1 129 ? -16.690 -3.914 9.096 1.00 98.00 129 PHE A O 1
ATOM 1085 N N . GLN A 1 130 ? -18.910 -3.624 9.114 1.00 98.06 130 GLN A N 1
ATOM 1086 C CA . GLN A 1 130 ? -18.981 -3.123 7.747 1.00 98.06 130 GLN A CA 1
ATOM 1087 C C . GLN A 1 130 ? -18.621 -1.631 7.696 1.00 98.06 130 GLN A C 1
ATOM 1089 O O . GLN A 1 130 ? -19.441 -0.778 8.031 1.00 98.06 130 GLN A O 1
ATOM 1094 N N . PHE A 1 131 ? -17.428 -1.308 7.203 1.00 98.12 131 PHE A N 1
ATOM 1095 C CA . PHE A 1 131 ? -16.991 0.071 6.991 1.00 98.12 131 PHE A CA 1
ATOM 1096 C C . PHE A 1 131 ? -17.378 0.580 5.599 1.00 98.12 131 PHE A C 1
ATOM 1098 O O . PHE A 1 131 ? -17.355 -0.173 4.620 1.00 98.12 131 PHE A O 1
ATOM 1105 N N . ASN A 1 132 ? -17.697 1.875 5.512 1.00 97.12 132 ASN A N 1
ATOM 1106 C CA . ASN A 1 132 ? -17.676 2.625 4.258 1.00 97.12 132 ASN A CA 1
ATOM 1107 C C . ASN A 1 132 ? -16.269 3.208 4.095 1.00 97.12 132 ASN A C 1
ATOM 1109 O O . ASN A 1 132 ? -15.754 3.832 5.019 1.00 97.12 132 ASN A O 1
ATOM 1113 N N . VAL A 1 133 ? -15.658 2.997 2.937 1.00 96.31 133 VAL A N 1
ATOM 1114 C CA . VAL A 1 133 ? -14.302 3.452 2.636 1.00 96.31 133 VAL A CA 1
ATOM 1115 C C . VAL A 1 133 ? -14.348 4.268 1.362 1.00 96.31 133 VAL A C 1
ATOM 1117 O O . VAL A 1 133 ? -14.945 3.842 0.371 1.00 96.31 133 VAL A O 1
ATOM 1120 N N . GLU A 1 134 ? -13.678 5.410 1.387 1.00 92.31 134 GLU A N 1
ATOM 1121 C CA . GLU A 1 134 ? -13.506 6.241 0.206 1.00 92.31 134 GLU A CA 1
ATOM 1122 C C . GLU A 1 134 ? -12.068 6.156 -0.303 1.00 92.31 134 GLU A C 1
ATOM 1124 O O . GLU A 1 134 ? -11.124 6.313 0.466 1.00 92.31 134 GLU A O 1
ATOM 1129 N N . LYS A 1 135 ? -11.871 5.933 -1.599 1.00 90.50 135 LYS A N 1
ATOM 1130 C CA . LYS A 1 135 ? -10.565 6.076 -2.250 1.00 90.50 135 LYS A CA 1
ATOM 1131 C C . LYS A 1 135 ? -10.753 6.651 -3.642 1.00 90.50 135 LYS A C 1
ATOM 1133 O O . LYS A 1 135 ? -11.581 6.141 -4.396 1.00 90.50 135 LYS A O 1
ATOM 1138 N N . PHE A 1 136 ? -9.975 7.671 -3.998 1.00 84.25 136 PHE A N 1
ATOM 1139 C CA . PHE A 1 136 ? -10.024 8.304 -5.325 1.00 84.25 136 PHE A CA 1
ATOM 1140 C C . PHE A 1 136 ? -11.443 8.753 -5.726 1.00 84.25 136 PHE A C 1
ATOM 1142 O O . PHE A 1 136 ? -11.904 8.454 -6.829 1.00 84.25 136 PHE A O 1
ATOM 1149 N N . GLY A 1 137 ? -12.181 9.370 -4.793 1.00 83.50 137 GLY A N 1
ATOM 1150 C CA . GLY A 1 137 ? -13.570 9.801 -4.999 1.00 83.50 137 GLY A CA 1
ATOM 1151 C C . GLY A 1 137 ? -14.575 8.658 -5.200 1.00 83.50 137 GLY A C 1
ATOM 1152 O O . GLY A 1 137 ? -15.724 8.889 -5.580 1.00 83.50 137 GLY A O 1
ATOM 1153 N N . LYS A 1 138 ? -14.167 7.400 -4.983 1.00 85.62 138 LYS A N 1
ATOM 1154 C CA . LYS A 1 138 ? -15.036 6.222 -5.064 1.00 85.62 138 LYS A CA 1
ATOM 1155 C C . LYS A 1 138 ? -15.294 5.670 -3.676 1.00 85.62 138 LYS A C 1
ATOM 1157 O O . LYS A 1 138 ? -14.367 5.388 -2.923 1.00 85.62 138 LYS A O 1
ATOM 1162 N N . ASN A 1 139 ? -16.566 5.424 -3.398 1.00 90.69 139 ASN A N 1
ATOM 1163 C CA . ASN A 1 139 ? -17.021 4.819 -2.158 1.00 90.69 139 ASN A CA 1
ATOM 1164 C C . ASN A 1 139 ? -17.287 3.326 -2.345 1.00 90.69 139 ASN A C 1
ATOM 1166 O O . ASN A 1 139 ? -17.937 2.912 -3.307 1.00 90.69 139 ASN A O 1
ATOM 1170 N N . PHE A 1 140 ? -16.824 2.515 -1.401 1.00 93.69 140 PHE A N 1
ATOM 1171 C CA . PHE A 1 140 ? -17.122 1.089 -1.336 1.00 93.69 140 PHE A CA 1
ATOM 1172 C C . PHE A 1 140 ? -17.326 0.638 0.108 1.00 93.69 140 PHE A C 1
ATOM 1174 O O . PHE A 1 140 ? -17.003 1.347 1.059 1.00 93.69 140 PHE A O 1
ATOM 1181 N N . LYS A 1 141 ? -17.894 -0.557 0.273 1.00 96.00 141 LYS A N 1
ATOM 1182 C CA . LYS A 1 141 ? -18.089 -1.180 1.581 1.00 96.00 141 LYS A CA 1
ATOM 1183 C C . LYS A 1 141 ? -17.146 -2.358 1.737 1.00 96.00 141 LYS A C 1
ATOM 1185 O O . LYS A 1 141 ? -17.026 -3.162 0.816 1.00 96.00 141 LYS A O 1
ATOM 1190 N N . ILE A 1 142 ? -16.518 -2.479 2.901 1.00 95.88 142 ILE A N 1
ATOM 1191 C CA . ILE A 1 142 ? -15.662 -3.623 3.232 1.00 95.88 142 ILE A CA 1
ATOM 1192 C C . ILE A 1 142 ? -15.857 -4.036 4.690 1.00 95.88 142 ILE A C 1
ATOM 1194 O O . ILE A 1 142 ? -16.056 -3.183 5.552 1.00 95.88 142 ILE A O 1
ATOM 1198 N N . ASN A 1 143 ? -15.838 -5.340 4.949 1.00 97.50 143 ASN A N 1
ATOM 1199 C CA . ASN A 1 143 ? -15.733 -5.883 6.294 1.00 97.50 143 ASN A CA 1
ATOM 1200 C C . ASN A 1 143 ? -14.311 -6.451 6.458 1.00 97.50 143 ASN A C 1
ATOM 1202 O O . ASN A 1 143 ? -13.905 -7.248 5.607 1.00 97.50 143 ASN A O 1
ATOM 1206 N N . PRO A 1 144 ? -13.529 -6.047 7.477 1.00 96.44 144 PRO A N 1
ATOM 1207 C CA . PRO A 1 144 ? -12.150 -6.498 7.628 1.00 96.44 144 PRO A CA 1
ATOM 1208 C C . PRO A 1 144 ? -11.998 -8.020 7.675 1.00 96.44 144 PRO A C 1
ATOM 1210 O O . PRO A 1 144 ? -11.035 -8.534 7.122 1.00 96.44 144 PRO A O 1
ATOM 1213 N N . ILE A 1 145 ? -12.968 -8.759 8.228 1.00 95.94 145 ILE A N 1
ATOM 1214 C CA . ILE A 1 145 ? -12.911 -10.234 8.256 1.00 95.94 145 ILE A CA 1
ATOM 1215 C C . ILE A 1 145 ? -12.970 -10.892 6.866 1.00 95.94 145 ILE A C 1
ATOM 1217 O O . ILE A 1 145 ? -12.553 -12.038 6.716 1.00 95.94 145 ILE A O 1
ATOM 1221 N N . ASP A 1 146 ? -13.454 -10.181 5.844 1.00 94.25 146 ASP A N 1
ATOM 1222 C CA . ASP A 1 146 ? -13.520 -10.683 4.466 1.00 94.25 146 ASP A CA 1
ATOM 1223 C C . ASP A 1 146 ? -12.203 -10.459 3.700 1.00 94.25 146 ASP A C 1
ATOM 1225 O O . ASP A 1 146 ? -12.055 -10.891 2.547 1.00 94.25 146 ASP A O 1
ATOM 1229 N N . ILE A 1 147 ? -11.231 -9.772 4.312 1.00 93.62 147 ILE A N 1
ATOM 1230 C CA . ILE A 1 147 ? -9.951 -9.464 3.686 1.00 93.62 147 ILE A CA 1
ATOM 123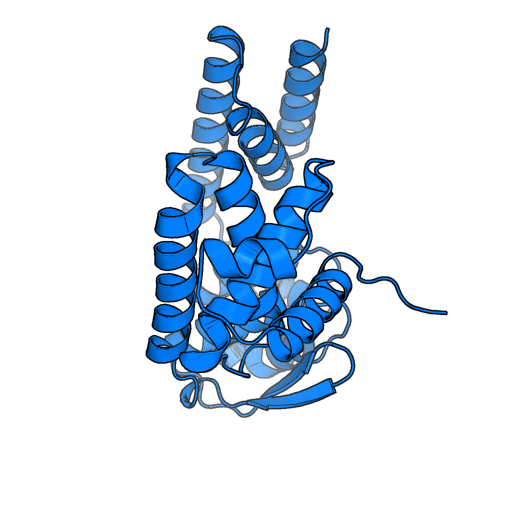1 C C . ILE A 1 147 ? -9.128 -10.741 3.519 1.00 93.62 147 ILE A C 1
ATOM 1233 O O . ILE A 1 147 ? -8.726 -11.415 4.465 1.00 93.62 147 ILE A O 1
ATOM 1237 N N . LYS A 1 148 ? -8.792 -11.045 2.265 1.00 89.88 148 LYS A N 1
ATOM 1238 C CA . LYS A 1 148 ? -7.911 -12.161 1.908 1.00 89.88 148 LYS A CA 1
ATOM 1239 C C . LYS A 1 148 ? -6.444 -11.739 2.010 1.00 89.88 148 LYS A C 1
ATOM 1241 O O . LYS A 1 148 ? -5.788 -11.589 0.979 1.00 89.88 148 LYS A O 1
ATOM 1246 N N . ILE A 1 149 ? -5.938 -11.569 3.235 1.00 88.00 149 ILE A N 1
ATOM 1247 C CA . ILE A 1 149 ? -4.552 -11.131 3.507 1.00 88.00 149 ILE A CA 1
ATOM 1248 C C . ILE A 1 149 ? -3.539 -11.980 2.724 1.00 88.00 149 ILE A C 1
ATOM 1250 O O . ILE A 1 149 ? -2.733 -11.441 1.976 1.00 88.00 149 ILE A O 1
ATOM 1254 N N . ASN A 1 150 ? -3.675 -13.308 2.756 1.00 89.62 150 ASN A N 1
ATOM 1255 C CA . ASN A 1 150 ? -2.761 -14.211 2.046 1.00 89.62 150 ASN A CA 1
ATOM 1256 C C . ASN A 1 150 ? -2.700 -13.965 0.525 1.00 89.62 150 ASN A C 1
ATOM 1258 O O . ASN A 1 150 ? -1.685 -14.243 -0.106 1.00 89.62 150 ASN A O 1
ATOM 1262 N N . ASN A 1 151 ? -3.789 -13.496 -0.097 1.00 89.44 151 ASN A N 1
ATOM 1263 C CA . ASN A 1 151 ? -3.774 -13.162 -1.524 1.00 89.44 151 ASN A CA 1
ATOM 1264 C C . ASN A 1 151 ? -3.056 -11.832 -1.766 1.00 89.44 151 ASN A C 1
ATOM 1266 O O . ASN A 1 151 ? -2.315 -11.712 -2.737 1.00 89.44 151 ASN A O 1
ATOM 1270 N N . PHE A 1 152 ? -3.266 -10.858 -0.878 1.00 89.75 152 PHE A N 1
ATOM 1271 C CA . PHE A 1 152 ? -2.567 -9.578 -0.910 1.00 89.75 152 PHE A CA 1
ATOM 1272 C C . PHE A 1 152 ? -1.048 -9.771 -0.796 1.00 89.75 152 PHE A C 1
ATOM 1274 O O . PHE A 1 152 ? -0.301 -9.304 -1.653 1.00 89.75 152 PHE A O 1
ATOM 1281 N N . GLU A 1 153 ? -0.603 -10.534 0.204 1.00 90.62 153 GLU A N 1
ATOM 1282 C CA . GLU A 1 153 ? 0.813 -10.825 0.450 1.00 90.62 153 GLU A CA 1
ATOM 1283 C C . GLU A 1 153 ? 1.474 -11.523 -0.743 1.00 90.62 153 GLU A C 1
ATOM 1285 O O . GLU A 1 153 ? 2.549 -11.113 -1.175 1.00 90.62 153 GLU A O 1
ATOM 1290 N N . LYS A 1 154 ? 0.798 -12.511 -1.345 1.00 92.81 154 LYS A N 1
ATOM 1291 C CA . LYS A 1 154 ? 1.294 -13.206 -2.544 1.00 92.81 154 LYS A CA 1
ATOM 1292 C C . LYS A 1 154 ? 1.505 -12.277 -3.735 1.00 92.81 154 LYS A C 1
ATOM 1294 O O . LYS A 1 154 ? 2.462 -12.464 -4.485 1.00 92.81 154 LYS A O 1
ATOM 1299 N N . ILE A 1 155 ? 0.623 -11.295 -3.933 1.00 92.94 155 ILE A N 1
ATOM 1300 C CA . ILE A 1 155 ? 0.762 -10.315 -5.020 1.00 92.94 155 ILE A CA 1
ATOM 1301 C C . ILE A 1 155 ? 1.982 -9.427 -4.767 1.00 92.94 155 ILE A C 1
ATOM 1303 O O . ILE A 1 155 ? 2.797 -9.252 -5.673 1.00 92.94 155 ILE A O 1
ATOM 1307 N N . ILE A 1 156 ? 2.139 -8.912 -3.543 1.00 93.06 156 ILE A N 1
ATOM 1308 C CA . ILE A 1 156 ? 3.294 -8.088 -3.158 1.00 93.06 156 ILE A CA 1
ATOM 1309 C C . ILE A 1 156 ? 4.604 -8.872 -3.313 1.00 93.06 156 ILE A C 1
ATOM 1311 O O . ILE A 1 156 ? 5.559 -8.366 -3.903 1.00 93.06 156 ILE A O 1
ATOM 1315 N N . GLU A 1 157 ? 4.643 -10.124 -2.852 1.00 95.12 157 GLU A N 1
ATOM 1316 C CA . GLU A 1 157 ? 5.808 -11.001 -2.998 1.00 95.12 157 GLU A CA 1
ATOM 1317 C C . GLU A 1 157 ? 6.130 -11.266 -4.474 1.00 95.12 157 GLU A C 1
ATOM 1319 O O . GLU A 1 157 ? 7.277 -11.118 -4.892 1.00 95.12 157 GLU A O 1
ATOM 1324 N N . SER A 1 158 ? 5.119 -11.566 -5.294 1.00 95.25 158 SER A N 1
ATOM 1325 C CA . SER A 1 158 ? 5.300 -11.802 -6.732 1.00 95.25 158 SER A CA 1
ATOM 1326 C C . SER A 1 158 ? 5.857 -10.571 -7.446 1.00 95.25 158 SER A C 1
ATOM 1328 O O . SER A 1 158 ? 6.799 -10.685 -8.231 1.00 95.25 158 SER A O 1
ATOM 1330 N N . ILE A 1 159 ? 5.319 -9.385 -7.143 1.00 96.19 159 ILE A N 1
ATOM 1331 C CA . ILE A 1 159 ? 5.824 -8.110 -7.664 1.00 96.19 159 ILE A CA 1
ATOM 1332 C C . ILE A 1 159 ? 7.291 -7.923 -7.286 1.00 96.19 159 ILE A C 1
ATOM 1334 O O . ILE A 1 159 ? 8.110 -7.603 -8.153 1.00 96.19 159 ILE A O 1
ATOM 1338 N N . LYS A 1 160 ? 7.629 -8.165 -6.016 1.00 96.25 160 LYS A N 1
ATOM 1339 C CA . LYS A 1 160 ? 8.995 -8.057 -5.511 1.00 96.25 160 LYS A CA 1
ATOM 1340 C C . LYS A 1 160 ? 9.945 -8.989 -6.254 1.00 96.25 160 LYS A C 1
ATOM 1342 O O . LYS A 1 160 ? 10.886 -8.521 -6.892 1.00 96.25 160 LYS A O 1
ATOM 1347 N N . THR A 1 161 ? 9.662 -10.288 -6.233 1.00 96.12 161 THR A N 1
ATOM 1348 C CA . THR A 1 161 ? 10.525 -11.315 -6.822 1.00 96.12 161 THR A CA 1
ATOM 1349 C C . THR A 1 161 ? 10.722 -11.110 -8.320 1.00 96.12 161 THR A C 1
ATOM 1351 O O . THR A 1 161 ? 11.845 -11.201 -8.812 1.00 96.12 161 THR A O 1
ATOM 1354 N N . ILE A 1 162 ? 9.657 -10.815 -9.071 1.00 95.75 162 ILE A N 1
ATOM 1355 C CA . ILE A 1 162 ? 9.770 -10.625 -10.522 1.00 95.75 162 ILE A CA 1
ATOM 1356 C C . ILE A 1 162 ? 10.562 -9.350 -10.835 1.00 95.75 162 ILE A C 1
ATOM 1358 O O . ILE A 1 162 ? 11.423 -9.381 -11.713 1.00 95.75 162 ILE A O 1
ATOM 1362 N N . THR A 1 163 ? 10.342 -8.251 -10.109 1.00 96.38 163 THR A N 1
ATOM 1363 C CA . THR A 1 163 ? 11.093 -7.001 -10.323 1.00 96.38 163 THR A CA 1
ATOM 1364 C C . THR A 1 163 ? 12.583 -7.182 -10.026 1.00 96.38 163 THR A C 1
ATOM 1366 O O . THR A 1 163 ? 13.420 -6.799 -10.846 1.00 96.38 163 THR A O 1
ATOM 1369 N N . GLU A 1 164 ? 12.923 -7.820 -8.902 1.00 94.94 164 GLU A N 1
ATOM 1370 C CA . GLU A 1 164 ? 14.309 -8.126 -8.524 1.00 94.94 164 GLU A CA 1
ATOM 1371 C C . GLU A 1 164 ? 14.996 -9.017 -9.570 1.00 94.94 164 GLU A C 1
ATOM 1373 O O . GLU A 1 164 ? 16.111 -8.719 -9.997 1.00 94.94 164 GLU A O 1
ATOM 1378 N N . ASN A 1 165 ? 14.308 -10.048 -10.068 1.00 94.12 165 ASN A N 1
ATOM 1379 C CA . ASN A 1 165 ? 14.839 -10.924 -11.116 1.00 94.12 165 ASN A CA 1
ATOM 1380 C C . ASN A 1 165 ? 14.988 -10.229 -12.479 1.00 94.12 165 ASN A C 1
ATOM 1382 O O . ASN A 1 165 ? 15.829 -10.639 -13.275 1.00 94.12 165 ASN A O 1
ATOM 1386 N N . THR A 1 166 ? 14.170 -9.211 -12.763 1.00 93.56 166 THR A N 1
ATOM 1387 C CA . THR A 1 166 ? 14.157 -8.526 -14.066 1.00 93.56 166 THR A CA 1
ATOM 1388 C C . THR A 1 166 ? 15.220 -7.432 -14.149 1.00 93.56 166 THR A C 1
ATOM 1390 O O . THR A 1 166 ? 15.886 -7.318 -15.170 1.00 93.56 166 THR A O 1
ATOM 1393 N N . ILE A 1 167 ? 15.366 -6.610 -13.102 1.00 93.38 167 ILE A N 1
ATOM 1394 C CA . ILE A 1 167 ? 16.258 -5.433 -13.118 1.00 93.38 167 ILE A CA 1
ATOM 1395 C C . ILE A 1 167 ? 17.118 -5.275 -11.857 1.00 93.38 167 ILE A C 1
ATOM 1397 O O . ILE A 1 167 ? 17.989 -4.410 -11.823 1.00 93.38 167 ILE A O 1
ATOM 1401 N N . GLY A 1 168 ? 16.899 -6.087 -10.818 1.00 88.44 168 GLY A N 1
ATOM 1402 C CA . GLY A 1 168 ? 17.553 -5.928 -9.516 1.00 88.44 168 GLY A CA 1
ATOM 1403 C C . GLY A 1 168 ? 19.055 -6.194 -9.532 1.00 88.44 168 GLY A C 1
ATOM 1404 O O . GLY A 1 168 ? 19.790 -5.488 -8.850 1.00 88.44 168 GLY A O 1
ATOM 1405 N N . ASN A 1 169 ? 19.527 -7.154 -10.333 1.00 88.06 169 ASN A N 1
ATOM 1406 C CA . ASN A 1 169 ? 20.963 -7.438 -10.458 1.00 88.06 169 ASN A CA 1
ATOM 1407 C C . ASN A 1 169 ? 21.714 -6.344 -11.231 1.00 88.06 169 ASN A C 1
ATOM 1409 O O . ASN A 1 169 ? 22.839 -6.003 -10.871 1.00 88.06 169 ASN A O 1
ATOM 1413 N N . ASP A 1 170 ? 21.089 -5.794 -12.274 1.00 89.56 170 ASP A N 1
ATOM 1414 C CA . ASP A 1 170 ? 21.719 -4.808 -13.155 1.00 89.56 170 ASP A CA 1
ATOM 1415 C C . ASP A 1 170 ? 21.666 -3.398 -12.558 1.00 89.56 170 ASP A C 1
ATOM 1417 O O . ASP A 1 170 ? 22.619 -2.625 -12.672 1.00 89.56 170 ASP A O 1
ATOM 1421 N N . ASN A 1 171 ? 20.546 -3.047 -11.920 1.00 90.88 171 ASN A N 1
ATOM 1422 C CA . ASN A 1 171 ? 20.347 -1.738 -11.313 1.00 90.88 171 ASN A CA 1
ATOM 1423 C C . ASN A 1 171 ? 19.446 -1.825 -10.062 1.00 90.88 171 ASN A C 1
ATOM 1425 O O . ASN A 1 171 ? 18.239 -1.563 -10.140 1.00 90.88 171 ASN A O 1
ATOM 1429 N N . PRO A 1 172 ? 20.028 -2.135 -8.886 1.00 92.75 172 PRO A N 1
ATOM 1430 C CA . PRO A 1 172 ? 19.289 -2.233 -7.625 1.00 92.75 172 PRO A CA 1
ATOM 1431 C C . PRO A 1 172 ? 18.509 -0.959 -7.270 1.00 92.75 172 PRO A C 1
ATOM 1433 O O . PRO A 1 172 ? 17.393 -1.026 -6.759 1.00 92.75 172 PRO A O 1
ATOM 1436 N N . SER A 1 173 ? 19.069 0.218 -7.562 1.00 90.44 173 SER A N 1
ATOM 1437 C CA . SER A 1 173 ? 18.431 1.500 -7.248 1.00 90.44 173 SER A CA 1
ATOM 1438 C C . SER A 1 173 ? 17.184 1.740 -8.101 1.00 90.44 173 SER A C 1
ATOM 1440 O O . SER A 1 173 ? 16.166 2.213 -7.592 1.00 90.44 173 SER A O 1
ATOM 1442 N N . LEU A 1 174 ? 17.227 1.370 -9.384 1.00 91.69 174 LEU A N 1
ATOM 1443 C CA . LEU A 1 174 ? 16.061 1.405 -10.268 1.00 91.69 174 LEU A CA 1
ATOM 1444 C C . LEU A 1 174 ? 14.989 0.408 -9.812 1.00 91.69 174 LEU A C 1
ATOM 1446 O O . LEU A 1 174 ? 13.805 0.745 -9.812 1.00 91.69 174 LEU A O 1
ATOM 1450 N N . ALA A 1 175 ? 15.398 -0.794 -9.396 1.00 93.25 175 ALA A N 1
ATOM 1451 C CA . ALA A 1 175 ? 14.488 -1.800 -8.859 1.00 93.25 175 ALA A CA 1
ATOM 1452 C C . ALA A 1 175 ? 13.759 -1.291 -7.610 1.00 93.25 175 ALA A C 1
ATOM 1454 O O . ALA A 1 175 ? 12.542 -1.419 -7.532 1.00 93.25 175 ALA A O 1
ATOM 1455 N N . ASN A 1 176 ? 14.466 -0.631 -6.690 1.00 91.25 176 ASN A N 1
ATOM 1456 C CA . ASN A 1 176 ? 13.858 -0.039 -5.497 1.00 91.25 176 ASN A CA 1
ATOM 1457 C C . ASN A 1 176 ? 12.804 1.022 -5.842 1.00 91.25 176 ASN A C 1
ATOM 1459 O O . ASN A 1 176 ? 11.704 0.982 -5.300 1.00 91.25 176 ASN A O 1
ATOM 1463 N N . VAL A 1 177 ? 13.107 1.930 -6.776 1.00 91.62 177 VAL A N 1
ATOM 1464 C CA . VAL A 1 177 ? 12.141 2.955 -7.211 1.00 91.62 177 VAL A CA 1
ATOM 1465 C C . VAL A 1 177 ? 10.941 2.321 -7.914 1.00 91.62 177 VAL A C 1
ATOM 1467 O O . VAL A 1 177 ? 9.807 2.723 -7.673 1.00 91.62 177 VAL A O 1
ATOM 1470 N N . CYS A 1 178 ? 11.162 1.302 -8.748 1.00 94.50 178 CYS A N 1
ATOM 1471 C CA . CYS A 1 178 ? 10.079 0.527 -9.348 1.00 94.50 178 CYS A CA 1
ATOM 1472 C C . CYS A 1 178 ? 9.176 -0.079 -8.263 1.00 94.50 178 CYS A C 1
ATOM 1474 O O . CYS A 1 178 ? 7.968 0.140 -8.276 1.00 94.50 178 CYS A O 1
ATOM 1476 N N . LEU A 1 179 ? 9.757 -0.779 -7.286 1.00 94.56 179 LEU A N 1
ATOM 1477 C CA . LEU A 1 179 ? 9.008 -1.404 -6.196 1.00 94.56 179 LEU A CA 1
ATOM 1478 C C . LEU A 1 179 ? 8.213 -0.399 -5.367 1.00 94.56 179 LEU A C 1
ATOM 1480 O O . LEU A 1 179 ? 7.108 -0.729 -4.946 1.00 94.56 179 LEU A O 1
ATOM 1484 N N . GLU A 1 180 ? 8.730 0.810 -5.166 1.00 90.69 180 GLU A N 1
ATOM 1485 C CA . GLU A 1 180 ? 8.003 1.889 -4.499 1.00 90.69 180 GLU A CA 1
ATOM 1486 C C . GLU A 1 180 ? 6.725 2.249 -5.269 1.00 90.69 180 GLU A C 1
ATOM 1488 O O . GLU A 1 180 ? 5.634 2.139 -4.716 1.00 90.69 180 GLU A O 1
ATOM 1493 N N . TYR A 1 181 ? 6.830 2.547 -6.572 1.00 91.56 181 TYR A N 1
ATOM 1494 C CA . TYR A 1 181 ? 5.662 2.816 -7.424 1.00 91.56 181 TYR A CA 1
ATOM 1495 C C . TYR A 1 181 ? 4.633 1.681 -7.385 1.00 91.56 181 TYR A C 1
ATOM 1497 O O . TYR A 1 181 ? 3.433 1.921 -7.243 1.00 91.56 181 TYR A O 1
ATOM 1505 N N . LEU A 1 182 ? 5.099 0.437 -7.517 1.00 95.00 182 LEU A N 1
ATOM 1506 C CA . LEU A 1 182 ? 4.222 -0.727 -7.580 1.00 95.00 182 LEU A CA 1
ATOM 1507 C C . LEU A 1 182 ? 3.531 -1.006 -6.242 1.00 95.00 182 LEU A C 1
ATOM 1509 O O . LEU A 1 182 ? 2.341 -1.317 -6.219 1.00 95.00 182 LEU A O 1
ATOM 1513 N N . THR A 1 183 ? 4.258 -0.874 -5.132 1.00 91.88 183 THR A N 1
ATOM 1514 C CA . THR A 1 183 ? 3.719 -1.106 -3.786 1.00 91.88 183 THR A CA 1
ATOM 1515 C C . THR A 1 183 ? 2.686 -0.045 -3.434 1.00 91.88 183 THR A C 1
ATOM 1517 O O . THR A 1 183 ? 1.587 -0.397 -3.005 1.00 91.88 183 THR A O 1
ATOM 1520 N N . THR A 1 184 ? 2.992 1.230 -3.692 1.00 90.06 184 THR A N 1
ATOM 1521 C CA . THR A 1 184 ? 2.050 2.343 -3.519 1.00 90.06 184 THR A CA 1
ATOM 1522 C C . THR A 1 184 ? 0.775 2.096 -4.322 1.00 90.06 184 THR A C 1
ATOM 1524 O O . THR A 1 184 ? -0.320 2.170 -3.773 1.00 90.06 184 THR A O 1
ATOM 1527 N N . TYR A 1 185 ? 0.892 1.665 -5.583 1.00 92.50 185 TYR A N 1
ATOM 1528 C CA . TYR A 1 185 ? -0.271 1.330 -6.408 1.00 92.50 185 TYR A CA 1
ATOM 1529 C C . TYR A 1 185 ? -1.133 0.211 -5.844 1.00 92.50 185 TYR A C 1
ATOM 1531 O O . TYR A 1 185 ? -2.349 0.365 -5.731 1.00 92.50 185 TYR A O 1
ATOM 1539 N N . VAL A 1 186 ? -0.524 -0.905 -5.452 1.00 92.69 186 VAL A N 1
ATOM 1540 C CA . VAL A 1 186 ? -1.269 -2.043 -4.906 1.00 92.69 186 VAL A CA 1
ATOM 1541 C C . VAL A 1 186 ? -1.968 -1.677 -3.592 1.00 92.69 186 VAL A C 1
ATOM 1543 O O . VAL A 1 186 ? -3.121 -2.063 -3.383 1.00 92.69 186 VAL A O 1
ATOM 1546 N N . LEU A 1 187 ? -1.317 -0.887 -2.733 1.00 91.81 187 LEU A N 1
ATOM 1547 C CA . LEU A 1 187 ? -1.920 -0.361 -1.507 1.00 91.81 187 LEU A CA 1
ATOM 1548 C C . LEU A 1 187 ? -3.077 0.593 -1.812 1.00 91.81 187 LEU A C 1
ATOM 1550 O O . LEU A 1 187 ? -4.137 0.498 -1.190 1.00 91.81 187 LEU A O 1
ATOM 1554 N N . ALA A 1 188 ? -2.910 1.474 -2.791 1.00 90.31 188 ALA A N 1
ATOM 1555 C CA . ALA A 1 188 ? -3.925 2.418 -3.215 1.00 90.31 188 ALA A CA 1
ATOM 1556 C C . ALA A 1 188 ? -5.202 1.715 -3.697 1.00 90.31 188 ALA A C 1
ATOM 1558 O O . ALA A 1 188 ? -6.291 2.029 -3.215 1.00 90.31 188 ALA A O 1
ATOM 1559 N N . ILE A 1 189 ? -5.100 0.725 -4.589 1.00 89.56 189 ILE A N 1
ATOM 1560 C CA . ILE A 1 189 ? -6.284 0.091 -5.197 1.00 89.56 189 ILE A CA 1
ATOM 1561 C C . ILE A 1 189 ? -6.974 -0.953 -4.306 1.00 89.56 189 ILE A C 1
ATOM 1563 O O . ILE A 1 189 ? -8.098 -1.365 -4.605 1.00 89.56 189 ILE A O 1
ATOM 1567 N N . PHE A 1 190 ? -6.344 -1.378 -3.209 1.00 90.00 190 PHE A N 1
ATOM 1568 C CA . PHE A 1 190 ? -6.920 -2.334 -2.261 1.00 90.00 190 PHE A CA 1
ATOM 1569 C C . PHE A 1 190 ? -8.329 -1.899 -1.790 1.00 90.00 190 PHE A C 1
ATOM 1571 O O . PHE A 1 190 ? -8.524 -0.717 -1.487 1.00 90.00 190 PHE A O 1
ATOM 1578 N N . PRO A 1 191 ? -9.326 -2.803 -1.683 1.00 85.00 191 PRO A N 1
ATOM 1579 C CA . PRO A 1 191 ? -9.251 -4.269 -1.734 1.00 85.00 191 PRO A CA 1
ATOM 1580 C C . PRO A 1 191 ? -9.332 -4.867 -3.144 1.00 85.00 191 PRO A C 1
ATOM 1582 O O . PRO A 1 191 ? -9.478 -6.082 -3.284 1.00 85.00 191 PRO A O 1
ATOM 1585 N N . LYS A 1 192 ? -9.277 -4.052 -4.206 1.00 85.94 192 LYS A N 1
ATOM 1586 C CA . LYS A 1 192 ? -9.163 -4.590 -5.562 1.00 85.94 192 LYS A CA 1
ATOM 1587 C C . LYS A 1 192 ? -7.814 -5.293 -5.686 1.00 85.94 192 LYS A C 1
ATOM 1589 O O . LYS A 1 192 ? -6.778 -4.724 -5.356 1.00 85.94 192 LYS A O 1
ATOM 1594 N N . PHE A 1 193 ? -7.843 -6.520 -6.186 1.00 80.94 193 PHE A N 1
ATOM 1595 C CA . PHE A 1 193 ? -6.637 -7.291 -6.447 1.00 80.94 193 PHE A CA 1
ATOM 1596 C C . PHE A 1 193 ? -6.245 -7.214 -7.914 1.00 80.94 193 PHE A C 1
ATOM 1598 O O . PHE A 1 193 ? -7.087 -7.057 -8.802 1.00 80.94 193 PHE A O 1
ATOM 1605 N N . ILE A 1 194 ? -4.945 -7.350 -8.130 1.00 87.50 194 ILE A N 1
ATOM 1606 C CA . ILE A 1 194 ? -4.353 -7.607 -9.433 1.00 87.50 194 ILE A CA 1
ATOM 1607 C C . ILE A 1 194 ? -4.267 -9.117 -9.574 1.00 87.50 194 ILE A C 1
ATOM 1609 O O . ILE A 1 194 ? -3.799 -9.800 -8.665 1.00 87.50 194 ILE A O 1
ATOM 1613 N N . ASN A 1 195 ? -4.732 -9.646 -10.696 1.00 88.00 195 ASN A N 1
ATOM 1614 C CA . ASN A 1 195 ? -4.661 -11.081 -10.938 1.00 88.00 195 ASN A CA 1
ATOM 1615 C C . ASN A 1 195 ? -3.263 -11.455 -11.450 1.00 88.00 195 ASN A C 1
ATOM 1617 O O . ASN A 1 195 ? -2.602 -10.637 -12.089 1.00 88.00 195 ASN A O 1
ATOM 1621 N N . ASP A 1 196 ? -2.851 -12.712 -11.273 1.00 88.38 196 ASP A N 1
ATOM 1622 C CA . ASP A 1 196 ? -1.518 -13.197 -11.669 1.00 88.38 196 ASP A CA 1
ATOM 1623 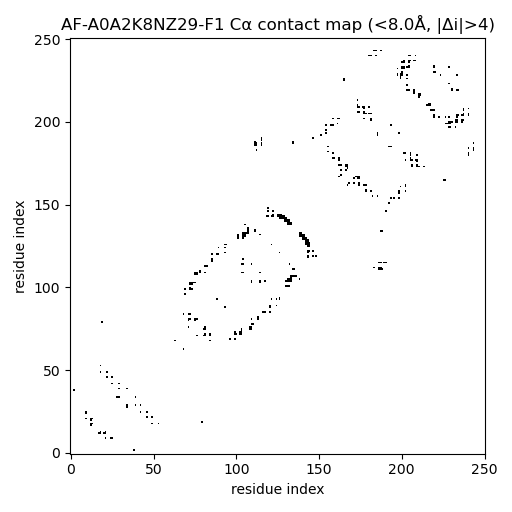C C . ASP A 1 196 ? -1.148 -12.863 -13.126 1.00 88.38 196 ASP A C 1
ATOM 1625 O O . ASP A 1 196 ? -0.018 -12.483 -13.423 1.00 88.38 196 ASP A O 1
ATOM 1629 N N . SER A 1 197 ? -2.119 -12.924 -14.046 1.00 90.50 197 SER A N 1
ATOM 1630 C CA . SER A 1 197 ? -1.911 -12.604 -15.466 1.00 90.50 197 SER A CA 1
ATOM 1631 C C . SER A 1 197 ? -1.594 -11.129 -15.737 1.00 90.50 197 SER A C 1
ATOM 1633 O O . SER A 1 197 ? -1.098 -10.800 -16.810 1.00 90.50 197 SER A O 1
ATOM 1635 N N . GLN A 1 198 ? -1.915 -10.239 -14.800 1.00 95.19 198 GLN A N 1
ATOM 1636 C CA . GLN A 1 198 ? -1.747 -8.792 -14.921 1.00 95.19 198 GLN A CA 1
ATOM 1637 C C . GLN A 1 198 ? -0.443 -8.300 -14.275 1.00 95.19 198 GLN A C 1
ATOM 1639 O O . GLN A 1 198 ? 0.004 -7.197 -14.590 1.00 95.19 198 GLN A O 1
ATOM 1644 N N . ILE A 1 199 ? 0.184 -9.111 -13.411 1.00 95.69 199 ILE A N 1
ATOM 1645 C CA . ILE A 1 199 ? 1.378 -8.737 -12.636 1.00 95.69 199 ILE A CA 1
ATOM 1646 C C . ILE A 1 199 ? 2.512 -8.271 -13.554 1.00 95.69 199 ILE A C 1
ATOM 1648 O O . ILE A 1 199 ? 3.068 -7.197 -13.343 1.00 95.69 199 ILE A O 1
ATOM 1652 N N . ASN A 1 200 ? 2.815 -9.015 -14.620 1.00 96.44 200 ASN A N 1
ATOM 1653 C CA . ASN A 1 200 ? 3.902 -8.643 -15.530 1.00 96.44 200 ASN A CA 1
ATOM 1654 C C . ASN A 1 200 ? 3.632 -7.322 -16.269 1.00 96.44 200 ASN A C 1
ATOM 1656 O O . ASN A 1 200 ? 4.562 -6.551 -16.493 1.00 96.44 200 ASN A O 1
ATOM 1660 N N . SER A 1 201 ? 2.373 -7.047 -16.632 1.00 97.12 201 SER A N 1
ATOM 1661 C CA . SER A 1 201 ? 1.980 -5.779 -17.266 1.00 97.12 201 SER A CA 1
ATOM 1662 C C . SER A 1 201 ? 2.136 -4.604 -16.305 1.00 97.12 201 SER A C 1
ATOM 1664 O O . SER A 1 201 ? 2.642 -3.557 -16.705 1.00 97.12 201 SER A O 1
ATOM 1666 N N . LEU A 1 202 ? 1.764 -4.785 -15.033 1.00 96.75 202 LEU A N 1
ATOM 1667 C CA . LEU A 1 202 ? 2.005 -3.781 -13.999 1.00 96.75 202 LEU A CA 1
ATOM 1668 C C . LEU A 1 202 ? 3.513 -3.544 -13.803 1.00 96.75 202 LEU A C 1
ATOM 1670 O O . LEU A 1 202 ? 3.954 -2.398 -13.778 1.00 96.75 202 LEU A O 1
ATOM 1674 N N . ILE A 1 203 ? 4.319 -4.604 -13.707 1.00 96.88 203 ILE A N 1
ATOM 1675 C CA . ILE A 1 203 ? 5.773 -4.483 -13.527 1.00 96.88 203 ILE A CA 1
ATOM 1676 C C . ILE A 1 203 ? 6.415 -3.751 -14.708 1.00 96.88 203 ILE A C 1
ATOM 1678 O O . ILE A 1 203 ? 7.231 -2.858 -14.497 1.00 96.88 203 ILE A O 1
ATOM 1682 N N . ALA A 1 204 ? 6.024 -4.059 -15.948 1.00 96.75 204 ALA A N 1
ATOM 1683 C CA . ALA A 1 204 ? 6.520 -3.351 -17.128 1.00 96.75 204 ALA A CA 1
ATOM 1684 C C . ALA A 1 204 ? 6.214 -1.841 -17.072 1.00 96.75 204 ALA A C 1
ATOM 1686 O O . ALA A 1 204 ? 7.075 -1.011 -17.387 1.00 96.75 204 ALA A O 1
ATOM 1687 N N . ALA A 1 205 ? 5.014 -1.476 -16.613 1.00 95.94 205 ALA A N 1
ATOM 1688 C CA . ALA A 1 205 ? 4.641 -0.089 -16.362 1.00 95.94 205 ALA A CA 1
ATOM 1689 C C . ALA A 1 205 ? 5.522 0.558 -15.281 1.00 95.94 205 ALA A C 1
ATOM 1691 O O . ALA A 1 205 ? 6.097 1.622 -15.521 1.00 95.94 205 ALA A O 1
ATOM 1692 N N . GLY A 1 206 ? 5.705 -0.114 -14.141 1.00 95.56 206 GLY A N 1
ATOM 1693 C CA . GLY A 1 206 ? 6.556 0.346 -13.039 1.00 95.56 206 GLY A CA 1
ATOM 1694 C C . GLY A 1 206 ? 8.016 0.551 -13.444 1.00 95.56 206 GLY A C 1
ATOM 1695 O O . GLY A 1 206 ? 8.592 1.601 -13.161 1.00 95.56 206 GLY A O 1
ATOM 1696 N N . ILE A 1 207 ? 8.606 -0.393 -14.184 1.00 95.31 207 ILE A N 1
ATOM 1697 C CA . ILE A 1 207 ? 9.988 -0.290 -14.682 1.00 95.31 207 ILE A CA 1
ATOM 1698 C C . ILE A 1 207 ? 10.124 0.906 -15.626 1.00 95.31 207 ILE A C 1
ATOM 1700 O O . ILE A 1 207 ? 11.112 1.641 -15.566 1.00 95.31 207 ILE A O 1
ATOM 1704 N N . THR A 1 208 ? 9.137 1.123 -16.497 1.00 94.06 208 THR A N 1
ATOM 1705 C CA . THR A 1 208 ? 9.147 2.257 -17.429 1.00 94.06 208 THR A CA 1
ATOM 1706 C C . THR A 1 208 ? 9.056 3.584 -16.668 1.00 94.06 208 THR A C 1
ATOM 1708 O O . THR A 1 208 ? 9.838 4.492 -16.947 1.00 94.06 208 THR A O 1
ATOM 1711 N N . LYS A 1 209 ? 8.178 3.687 -15.659 1.00 92.38 209 LYS A N 1
ATOM 1712 C CA . LYS A 1 209 ? 8.082 4.861 -14.772 1.00 92.38 209 LYS A CA 1
ATOM 1713 C C . LYS A 1 209 ? 9.374 5.129 -14.020 1.00 92.38 209 LYS A C 1
ATOM 1715 O O . LYS A 1 209 ? 9.852 6.260 -14.022 1.00 92.38 209 LYS A O 1
ATOM 1720 N N . ALA A 1 210 ? 9.964 4.093 -13.432 1.00 92.38 210 ALA A N 1
ATOM 1721 C CA . ALA A 1 210 ? 11.229 4.208 -12.726 1.00 92.38 210 ALA A CA 1
ATOM 1722 C C . ALA A 1 210 ? 12.334 4.718 -13.663 1.00 92.38 210 ALA A C 1
ATOM 1724 O O . ALA A 1 210 ? 13.059 5.638 -13.310 1.00 92.38 210 ALA A O 1
ATOM 1725 N N . ASN A 1 211 ? 12.420 4.205 -14.893 1.00 91.88 211 ASN A N 1
ATOM 1726 C CA . ASN A 1 211 ? 13.403 4.685 -15.864 1.00 91.88 211 ASN A CA 1
ATOM 1727 C C . ASN A 1 211 ? 13.200 6.160 -16.230 1.00 91.88 211 ASN A C 1
ATOM 1729 O O . ASN A 1 211 ? 14.170 6.915 -16.250 1.00 91.88 211 ASN A O 1
ATOM 1733 N N . ILE A 1 212 ? 11.957 6.577 -16.477 1.00 90.44 212 ILE A N 1
ATOM 1734 C CA . ILE A 1 212 ? 11.635 7.979 -16.774 1.00 90.44 212 ILE A CA 1
ATOM 1735 C C . ILE A 1 212 ? 11.998 8.881 -15.588 1.00 90.44 212 ILE A C 1
ATOM 1737 O O . ILE A 1 212 ? 12.591 9.936 -15.792 1.00 90.44 212 ILE A O 1
ATOM 1741 N N . ALA A 1 213 ? 11.726 8.449 -14.352 1.00 86.81 213 ALA A N 1
ATOM 1742 C CA . ALA A 1 213 ? 12.113 9.181 -13.144 1.00 86.81 213 ALA A CA 1
ATOM 1743 C C . ALA A 1 213 ? 13.642 9.336 -13.002 1.00 86.81 213 ALA A C 1
ATOM 1745 O O . ALA A 1 213 ? 14.110 10.336 -12.467 1.00 86.81 213 ALA A O 1
ATOM 1746 N N . TYR A 1 214 ? 14.425 8.390 -13.531 1.00 84.94 214 TYR A N 1
ATOM 1747 C CA . TYR A 1 214 ? 15.889 8.476 -13.626 1.00 84.94 214 TYR A CA 1
ATOM 1748 C C . TYR A 1 214 ? 16.388 9.341 -14.800 1.00 84.94 214 TYR A C 1
ATOM 1750 O O . TYR A 1 214 ? 17.596 9.502 -14.971 1.00 84.94 214 TYR A O 1
ATOM 1758 N N . GLY A 1 215 ? 15.489 9.893 -15.621 1.00 85.38 215 GLY A N 1
ATOM 1759 C CA . GLY A 1 215 ? 15.831 10.662 -16.819 1.00 85.38 215 GLY A CA 1
ATOM 1760 C C . GLY A 1 215 ? 16.143 9.804 -18.050 1.00 85.38 215 GLY A C 1
ATOM 1761 O O . GLY A 1 215 ? 16.614 10.329 -19.060 1.00 85.38 215 GLY A O 1
ATOM 1762 N N . ASN A 1 216 ? 15.877 8.495 -17.999 1.00 88.00 216 ASN A N 1
ATOM 1763 C CA . ASN A 1 216 ? 16.053 7.605 -19.142 1.00 88.00 216 ASN A CA 1
ATOM 1764 C C . ASN A 1 216 ? 14.832 7.666 -20.070 1.00 88.00 216 ASN A C 1
ATOM 1766 O O . ASN A 1 216 ? 13.684 7.600 -19.632 1.00 88.00 216 ASN A O 1
ATOM 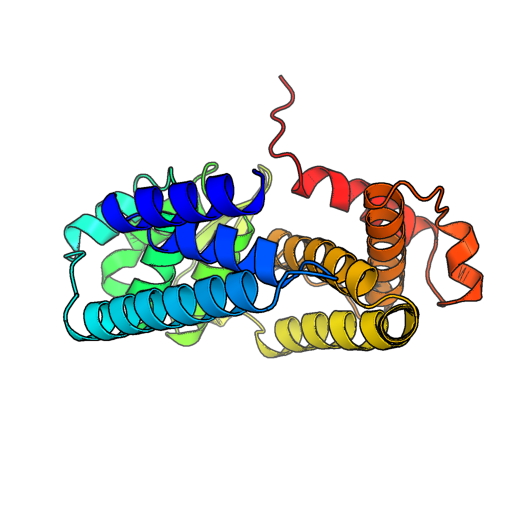1770 N N . ASN A 1 217 ? 15.079 7.667 -21.380 1.00 83.38 217 ASN A N 1
ATOM 1771 C CA . ASN A 1 217 ? 14.024 7.512 -22.381 1.00 83.38 217 ASN A CA 1
ATOM 1772 C C . ASN A 1 217 ? 13.636 6.031 -22.517 1.00 83.38 217 ASN A C 1
ATOM 1774 O O . ASN A 1 217 ? 14.153 5.323 -23.383 1.00 83.38 217 ASN A O 1
ATOM 1778 N N . ALA A 1 218 ? 12.735 5.561 -21.655 1.00 86.50 218 ALA A N 1
ATOM 1779 C CA . ALA A 1 218 ? 12.183 4.209 -21.719 1.00 86.50 218 ALA A CA 1
ATOM 1780 C C . ALA A 1 218 ? 10.843 4.167 -22.466 1.00 86.50 218 ALA A C 1
ATOM 1782 O O . ALA A 1 218 ? 10.024 5.078 -22.368 1.00 86.50 218 ALA A O 1
ATOM 1783 N N . LYS A 1 219 ? 10.625 3.074 -23.202 1.00 88.56 219 LYS A N 1
ATOM 1784 C CA . LYS A 1 219 ? 9.373 2.759 -23.896 1.00 88.56 219 LYS A CA 1
ATOM 1785 C C . LYS A 1 219 ? 8.908 1.372 -23.478 1.00 88.56 219 LYS A C 1
ATOM 1787 O O . LYS A 1 219 ? 9.732 0.457 -23.422 1.00 88.56 219 LYS A O 1
ATOM 1792 N N . LEU A 1 220 ? 7.610 1.223 -23.220 1.00 90.38 220 LEU A N 1
ATOM 1793 C CA . LEU A 1 220 ? 7.011 -0.038 -22.781 1.00 90.38 220 LEU A CA 1
ATOM 1794 C C . LEU A 1 220 ? 7.295 -1.170 -23.771 1.00 90.38 220 LEU A C 1
ATOM 1796 O O . LEU A 1 220 ? 7.683 -2.259 -23.367 1.00 90.38 220 LEU A O 1
ATOM 1800 N N . GLU A 1 221 ? 7.193 -0.902 -25.069 1.00 88.44 221 GLU A N 1
ATOM 1801 C CA . GLU A 1 221 ? 7.386 -1.880 -26.142 1.00 88.44 221 GLU A CA 1
ATOM 1802 C C . GLU A 1 221 ? 8.769 -2.540 -26.085 1.00 88.44 221 GLU A C 1
ATOM 1804 O O . GLU A 1 221 ? 8.913 -3.728 -26.373 1.00 88.44 221 GLU A O 1
ATOM 1809 N N . ASN A 1 222 ? 9.789 -1.799 -25.642 1.00 87.38 222 ASN A N 1
ATOM 1810 C CA . ASN A 1 222 ? 11.146 -2.326 -25.525 1.00 87.38 222 ASN A CA 1
ATOM 1811 C C . ASN A 1 222 ? 11.259 -3.380 -24.412 1.00 87.38 222 ASN A C 1
ATOM 1813 O O . ASN A 1 222 ? 12.077 -4.293 -24.517 1.00 87.38 222 ASN A O 1
ATOM 1817 N N . LEU A 1 223 ? 10.425 -3.300 -23.368 1.00 89.19 223 LEU A N 1
ATOM 1818 C CA . LEU A 1 223 ? 10.448 -4.254 -22.258 1.00 89.19 223 LEU A CA 1
ATOM 1819 C C . LEU A 1 223 ? 9.891 -5.628 -22.635 1.00 89.19 223 LEU A C 1
ATOM 1821 O O . LEU A 1 223 ? 10.182 -6.593 -21.932 1.00 89.19 223 LEU A O 1
ATOM 1825 N N . GLN A 1 224 ? 9.155 -5.765 -23.746 1.00 89.31 224 GLN A N 1
ATOM 1826 C CA . GLN A 1 224 ? 8.663 -7.076 -24.197 1.00 89.31 224 GLN A CA 1
ATOM 1827 C C . GLN A 1 224 ? 9.799 -8.046 -24.559 1.00 89.31 224 GLN A C 1
ATOM 1829 O O . GLN A 1 224 ? 9.589 -9.256 -24.608 1.00 89.31 224 GLN A O 1
ATOM 1834 N N . GLN A 1 225 ? 11.012 -7.525 -24.784 1.00 85.62 225 GLN A N 1
ATOM 1835 C CA . GLN A 1 225 ? 12.222 -8.327 -24.988 1.00 85.62 225 GLN A CA 1
ATOM 1836 C C . GLN A 1 225 ? 12.754 -8.942 -23.684 1.00 85.62 225 GLN A C 1
ATOM 1838 O O . GLN A 1 225 ? 13.510 -9.909 -23.734 1.00 85.62 225 GLN A O 1
ATOM 1843 N N . VAL A 1 226 ? 12.368 -8.385 -22.532 1.00 85.56 226 VAL A N 1
ATOM 1844 C CA . VAL A 1 226 ? 12.872 -8.752 -21.200 1.00 85.56 226 VAL A CA 1
ATOM 1845 C C . VAL A 1 226 ? 11.827 -9.543 -20.414 1.00 85.56 226 VAL A C 1
ATOM 1847 O O . VAL A 1 226 ? 12.152 -10.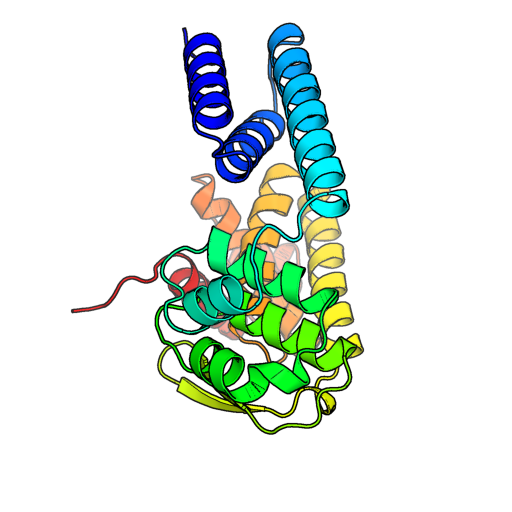529 -19.759 1.00 85.56 226 VAL A O 1
ATOM 1850 N N . ILE A 1 227 ? 10.556 -9.143 -20.501 1.00 89.88 227 ILE A N 1
ATOM 1851 C CA . ILE A 1 227 ? 9.448 -9.770 -19.780 1.00 89.88 227 ILE A CA 1
ATOM 1852 C C . ILE A 1 227 ? 8.227 -9.903 -20.691 1.00 89.88 227 ILE A C 1
ATOM 1854 O O . ILE A 1 227 ? 7.916 -9.019 -21.483 1.00 89.88 227 ILE A O 1
ATOM 1858 N N . LYS A 1 228 ? 7.511 -11.029 -20.589 1.00 93.44 228 LYS A N 1
ATOM 1859 C CA . LYS A 1 228 ? 6.276 -11.260 -21.349 1.00 93.44 228 LYS A CA 1
ATOM 1860 C C . LYS A 1 228 ? 5.087 -10.630 -20.625 1.00 93.44 228 LYS A C 1
ATOM 1862 O O . LYS A 1 228 ? 4.763 -11.052 -19.514 1.00 93.44 228 LYS A O 1
ATOM 1867 N N . PHE A 1 229 ? 4.407 -9.690 -21.278 1.00 95.44 229 PHE A N 1
ATOM 1868 C CA . PHE A 1 229 ? 3.225 -9.004 -20.750 1.00 95.44 229 PHE A CA 1
ATOM 1869 C C . PHE A 1 229 ? 2.274 -8.536 -21.863 1.00 95.44 229 PHE A C 1
ATOM 1871 O O . PHE A 1 229 ? 2.642 -8.510 -23.039 1.00 95.44 229 PHE A O 1
ATOM 1878 N N . ASP A 1 230 ? 1.055 -8.164 -21.473 1.00 96.25 230 ASP A N 1
ATOM 1879 C CA . ASP A 1 230 ? 0.057 -7.525 -22.337 1.00 96.25 230 ASP A CA 1
ATOM 1880 C C . ASP A 1 230 ? 0.319 -6.012 -22.399 1.00 96.25 230 ASP A C 1
ATOM 1882 O O . ASP A 1 230 ? 0.292 -5.339 -21.360 1.00 96.25 230 ASP A O 1
ATOM 1886 N N . LEU A 1 231 ? 0.611 -5.502 -23.602 1.00 94.69 231 LEU A N 1
ATOM 1887 C CA . LEU A 1 231 ? 1.014 -4.113 -23.828 1.00 94.69 231 LEU A CA 1
ATOM 1888 C C . LEU A 1 231 ? -0.115 -3.120 -23.544 1.00 94.69 231 LEU A C 1
ATOM 1890 O O . LEU A 1 231 ? 0.136 -2.111 -22.889 1.00 94.69 231 LEU A O 1
ATOM 1894 N N . ASP A 1 232 ? -1.339 -3.413 -23.979 1.00 95.38 232 ASP A N 1
ATOM 1895 C CA . ASP A 1 232 ? -2.485 -2.521 -23.780 1.00 95.38 232 ASP A CA 1
ATOM 1896 C C . ASP A 1 232 ? -2.789 -2.385 -22.285 1.00 95.38 232 ASP A C 1
ATOM 1898 O O . ASP A 1 232 ? -3.008 -1.288 -21.764 1.00 95.38 232 ASP A O 1
ATOM 1902 N N . LEU A 1 233 ? -2.713 -3.500 -21.555 1.00 95.31 233 LEU A N 1
ATOM 1903 C CA . LEU A 1 233 ? -2.864 -3.493 -20.107 1.00 95.31 233 LEU A CA 1
ATOM 1904 C C . LEU A 1 233 ? -1.722 -2.739 -19.405 1.00 95.31 233 LEU A C 1
ATOM 1906 O O . LEU A 1 233 ? -1.971 -2.017 -18.441 1.00 95.31 233 LEU A O 1
ATOM 1910 N N . ALA A 1 234 ? -0.481 -2.879 -19.878 1.00 95.69 234 ALA A N 1
ATOM 1911 C CA . ALA A 1 234 ? 0.659 -2.157 -19.315 1.00 95.69 234 ALA A CA 1
ATOM 1912 C C . ALA A 1 234 ? 0.564 -0.643 -19.553 1.00 95.69 234 ALA A C 1
ATOM 1914 O O . ALA A 1 234 ? 0.912 0.128 -18.664 1.00 95.69 234 ALA A O 1
ATOM 1915 N N . ILE A 1 235 ? 0.046 -0.206 -20.706 1.00 93.94 235 ILE A N 1
ATOM 1916 C CA . ILE A 1 235 ? -0.231 1.212 -20.980 1.00 93.94 235 ILE A CA 1
ATOM 1917 C C . ILE A 1 235 ? -1.269 1.753 -19.989 1.00 93.94 235 ILE A C 1
ATOM 1919 O O . ILE A 1 235 ? -1.075 2.830 -19.427 1.00 93.94 235 ILE A O 1
ATOM 1923 N N . ASN A 1 236 ? -2.334 0.994 -19.717 1.00 93.00 236 ASN A N 1
ATOM 1924 C CA . ASN A 1 236 ? -3.335 1.394 -18.726 1.00 93.00 236 ASN A CA 1
ATOM 1925 C C . ASN A 1 236 ? -2.717 1.553 -17.332 1.00 93.00 236 ASN A C 1
ATOM 1927 O O . ASN A 1 236 ? -2.874 2.607 -16.720 1.00 93.00 236 ASN A O 1
ATOM 1931 N N . PHE A 1 237 ? -1.948 0.565 -16.859 1.00 94.94 237 PHE A N 1
ATOM 1932 C CA . PHE A 1 237 ? -1.252 0.679 -15.573 1.00 94.94 237 PHE A CA 1
ATOM 1933 C C . PHE A 1 237 ? -0.245 1.828 -15.547 1.00 94.94 237 PHE A C 1
ATOM 1935 O O . PHE A 1 237 ? -0.131 2.515 -14.539 1.00 94.94 237 PHE A O 1
ATOM 1942 N N . PHE A 1 238 ? 0.472 2.070 -16.644 1.00 93.25 238 PHE A N 1
ATOM 1943 C CA . PHE A 1 238 ? 1.416 3.179 -16.737 1.00 93.25 238 PHE A CA 1
ATOM 1944 C C . PHE A 1 238 ? 0.725 4.523 -16.519 1.00 93.25 238 PHE A C 1
ATOM 1946 O O . PHE A 1 238 ? 1.249 5.353 -15.782 1.00 93.25 238 PHE A O 1
ATOM 1953 N N . ASN A 1 239 ? -0.457 4.716 -17.103 1.00 90.56 239 ASN A N 1
ATOM 1954 C CA . ASN A 1 239 ? -1.245 5.924 -16.882 1.00 90.56 239 ASN A CA 1
ATOM 1955 C C . ASN A 1 239 ? -1.771 5.987 -15.442 1.00 90.56 239 ASN A C 1
ATOM 1957 O O . ASN A 1 239 ? -1.675 7.028 -14.806 1.00 90.56 239 ASN A O 1
ATOM 1961 N N . GLU A 1 240 ? -2.277 4.877 -14.895 1.00 89.12 240 GLU A N 1
ATOM 1962 C CA . GLU A 1 240 ? -2.783 4.833 -13.515 1.00 89.12 240 GLU A CA 1
ATOM 1963 C C . GLU A 1 240 ? -1.699 5.121 -12.460 1.00 89.12 240 GLU A C 1
ATOM 1965 O O . GLU A 1 240 ? -1.988 5.743 -11.441 1.00 89.12 240 GLU A O 1
ATOM 1970 N N . LEU A 1 241 ? -0.446 4.728 -12.710 1.00 87.56 241 LEU A N 1
ATOM 1971 C CA . LEU A 1 241 ? 0.684 5.004 -11.817 1.00 87.56 241 LEU A CA 1
ATOM 1972 C C . LEU A 1 241 ? 1.026 6.500 -11.698 1.00 87.56 241 LEU A C 1
ATOM 1974 O O . LEU A 1 241 ? 1.604 6.895 -10.686 1.00 87.56 241 LEU A O 1
ATOM 1978 N N . ASP A 1 242 ? 0.673 7.336 -12.683 1.00 70.19 242 ASP A N 1
ATOM 1979 C CA . ASP A 1 242 ? 0.861 8.795 -12.582 1.00 70.19 242 ASP A CA 1
ATOM 1980 C C . ASP A 1 242 ? -0.106 9.434 -11.586 1.00 70.19 242 ASP A C 1
ATOM 1982 O O . ASP A 1 242 ? 0.288 10.322 -10.829 1.00 70.19 242 ASP A O 1
ATOM 1986 N N . PHE A 1 243 ? -1.347 8.941 -11.535 1.00 62.25 243 PHE A N 1
ATOM 1987 C CA . PHE A 1 243 ? -2.400 9.477 -10.666 1.00 62.25 243 PHE A CA 1
ATOM 1988 C C . PHE A 1 243 ? -2.119 9.285 -9.170 1.00 62.25 243 PHE A C 1
ATOM 1990 O O . PHE A 1 243 ? -2.801 9.873 -8.339 1.00 62.25 243 PHE A O 1
ATOM 1997 N N . LEU A 1 244 ? -1.129 8.465 -8.811 1.00 59.25 244 LEU A N 1
ATOM 1998 C CA . LEU A 1 244 ? -0.793 8.170 -7.419 1.00 59.25 244 LEU A CA 1
ATOM 1999 C C . LEU A 1 244 ? 0.327 9.035 -6.848 1.00 59.25 244 LEU A C 1
ATOM 2001 O O . LEU A 1 244 ? 0.426 9.158 -5.632 1.00 59.25 244 LEU A O 1
ATOM 2005 N N . LYS A 1 245 ? 1.169 9.647 -7.692 1.00 43.94 245 LYS A N 1
ATOM 2006 C CA . LYS A 1 245 ? 2.205 10.580 -7.212 1.00 43.94 245 LYS A CA 1
ATOM 2007 C C . LYS A 1 245 ? 1.686 11.990 -6.981 1.00 43.94 245 LYS A C 1
ATOM 2009 O O . LYS A 1 245 ? 2.309 12.753 -6.250 1.00 43.94 245 LYS A O 1
ATOM 2014 N N . PHE A 1 246 ? 0.553 12.316 -7.582 1.00 36.12 246 PHE A N 1
ATOM 2015 C CA . PHE A 1 246 ? -0.037 13.631 -7.508 1.00 36.12 246 PHE A CA 1
ATOM 2016 C C . PHE A 1 246 ? -1.471 13.468 -7.028 1.00 36.12 246 PHE A C 1
ATOM 2018 O O . PHE A 1 246 ? -2.373 13.198 -7.816 1.00 36.12 246 PHE A O 1
ATOM 2025 N N . GLY A 1 247 ? -1.701 13.732 -5.742 1.00 37.69 247 GLY A N 1
ATOM 2026 C CA . GLY A 1 247 ? -2.969 14.310 -5.300 1.00 37.69 247 GLY A CA 1
ATOM 2027 C C . GLY A 1 247 ? -3.172 15.701 -5.915 1.00 37.69 247 GLY A C 1
ATOM 2028 O O . GLY A 1 247 ? -3.470 16.651 -5.202 1.00 37.69 247 GLY A O 1
ATOM 2029 N N . GLU A 1 248 ? -2.941 15.851 -7.221 1.00 28.77 248 GLU A N 1
ATOM 2030 C CA . GLU A 1 248 ? -3.317 17.034 -7.966 1.00 28.77 248 GLU A CA 1
ATOM 2031 C C . GLU A 1 248 ? -4.821 16.936 -8.171 1.00 28.77 248 GLU A C 1
ATOM 2033 O O . GLU A 1 248 ? -5.347 16.238 -9.039 1.00 28.77 248 GLU A O 1
ATOM 2038 N N . THR A 1 249 ? -5.511 17.633 -7.277 1.00 29.89 249 THR A N 1
ATOM 2039 C CA . THR A 1 249 ? -6.783 18.275 -7.554 1.00 29.89 249 THR A CA 1
ATOM 2040 C C . THR A 1 249 ? -6.724 18.888 -8.952 1.00 29.89 249 THR A C 1
ATOM 2042 O O . THR A 1 249 ? -6.019 19.874 -9.175 1.00 29.89 249 THR A O 1
ATOM 2045 N N . TYR A 1 250 ? -7.446 18.299 -9.900 1.00 28.34 250 TYR A N 1
ATOM 2046 C CA . TYR A 1 250 ? -7.876 19.049 -11.070 1.00 28.34 250 TYR A CA 1
ATOM 2047 C C . TYR A 1 250 ? -9.000 19.975 -10.599 1.00 28.34 250 TYR A C 1
ATOM 2049 O O . TYR A 1 250 ? -10.114 19.508 -10.355 1.00 28.34 250 TYR A O 1
ATOM 2057 N N . ASP A 1 251 ? -8.665 21.254 -10.417 1.00 31.41 251 ASP A N 1
ATOM 2058 C CA . ASP A 1 251 ? -9.630 22.348 -10.581 1.00 31.41 251 ASP A CA 1
ATOM 2059 C C . ASP A 1 251 ? -10.132 22.392 -12.038 1.00 31.41 251 ASP A C 1
ATOM 2061 O O . ASP A 1 251 ? -9.306 22.190 -12.965 1.00 31.41 251 ASP A O 1
#

Organism: NCBI:txid215578

Mean predicted aligned error: 11.57 Å